Protein AF-A0A0L0LHA7-F1 (afdb_monomer_lite)

Structure (mmCIF, N/CA/C/O backbone):
data_AF-A0A0L0LHA7-F1
#
_entry.id   AF-A0A0L0LHA7-F1
#
loop_
_atom_site.group_PDB
_atom_site.id
_atom_site.type_symbol
_atom_site.label_atom_id
_atom_site.label_alt_id
_atom_site.label_comp_id
_atom_site.label_asym_id
_atom_site.label_entity_id
_atom_site.label_seq_id
_atom_site.pdbx_PDB_ins_code
_atom_site.Cartn_x
_atom_site.Cartn_y
_atom_site.Cartn_z
_atom_site.occupancy
_atom_site.B_iso_or_equiv
_atom_site.auth_seq_id
_atom_site.auth_comp_id
_atom_site.auth_asym_id
_atom_site.auth_atom_id
_atom_site.pdbx_PDB_model_num
ATOM 1 N N . MET A 1 1 ? 11.975 25.412 -18.232 1.00 36.00 1 MET A N 1
ATOM 2 C CA . MET A 1 1 ? 13.050 24.717 -18.973 1.00 36.00 1 MET A CA 1
ATOM 3 C C . MET A 1 1 ? 12.732 23.232 -18.988 1.00 36.00 1 MET A C 1
ATOM 5 O O . MET A 1 1 ? 12.746 22.609 -17.932 1.00 36.00 1 MET A O 1
ATOM 9 N N . GLY A 1 2 ? 12.294 22.715 -20.136 1.00 47.00 2 GLY A N 1
ATOM 10 C CA . GLY A 1 2 ? 11.907 21.314 -20.292 1.00 47.00 2 GLY A CA 1
ATOM 11 C C . GLY A 1 2 ? 13.137 20.447 -20.528 1.00 47.00 2 GLY A C 1
ATOM 12 O O . GLY A 1 2 ? 13.947 20.778 -21.383 1.00 47.00 2 GLY A O 1
ATOM 13 N N . ILE A 1 3 ? 13.257 19.366 -19.761 1.00 52.25 3 ILE A N 1
ATOM 14 C CA . ILE A 1 3 ? 14.242 18.302 -19.983 1.00 52.25 3 ILE A CA 1
ATOM 15 C C . ILE A 1 3 ? 14.051 17.796 -21.417 1.00 52.25 3 ILE A C 1
ATOM 17 O O . ILE A 1 3 ? 12.950 17.354 -21.767 1.00 52.25 3 ILE A O 1
ATOM 21 N N . THR A 1 4 ? 15.070 17.889 -22.269 1.00 57.84 4 THR A N 1
ATOM 22 C CA . THR A 1 4 ? 14.958 17.408 -23.648 1.00 57.84 4 THR A CA 1
ATOM 23 C C . THR A 1 4 ? 15.065 15.887 -23.655 1.00 57.84 4 THR A C 1
ATOM 25 O O . THR A 1 4 ? 16.111 15.314 -23.354 1.00 57.84 4 THR A O 1
ATOM 28 N N . ARG A 1 5 ? 13.963 15.203 -24.005 1.00 65.69 5 ARG A N 1
ATOM 29 C CA . ARG A 1 5 ? 13.890 13.726 -24.055 1.00 65.69 5 ARG A CA 1
ATOM 30 C C . ARG A 1 5 ? 15.073 13.097 -24.798 1.00 65.69 5 ARG A C 1
ATOM 32 O O . ARG A 1 5 ? 15.547 12.048 -24.386 1.00 65.69 5 ARG A O 1
ATOM 39 N N . LYS A 1 6 ? 15.558 13.754 -25.855 1.00 70.31 6 LYS A N 1
ATOM 40 C CA . LYS A 1 6 ? 16.644 13.259 -26.705 1.00 70.31 6 LYS A CA 1
ATOM 41 C C . LYS A 1 6 ? 17.985 13.137 -25.966 1.00 70.31 6 LYS A C 1
ATOM 43 O O . LYS A 1 6 ? 18.604 12.087 -26.041 1.00 70.31 6 LYS A O 1
ATOM 48 N N . GLY A 1 7 ? 18.404 14.158 -25.212 1.00 73.38 7 GLY A N 1
ATOM 49 C CA . GLY A 1 7 ? 19.700 14.132 -24.516 1.00 73.38 7 GLY A CA 1
ATOM 50 C C . GLY A 1 7 ? 19.747 13.133 -23.357 1.00 73.38 7 GLY A C 1
ATOM 51 O O . GLY A 1 7 ? 20.777 12.513 -23.109 1.00 73.38 7 GLY A O 1
ATOM 52 N N . VAL A 1 8 ? 18.615 12.940 -22.676 1.00 73.44 8 VAL A N 1
ATOM 53 C CA . VAL A 1 8 ? 18.468 11.923 -21.625 1.00 73.44 8 VAL A CA 1
ATOM 54 C C . VAL A 1 8 ? 18.517 10.513 -22.209 1.00 73.44 8 VAL A C 1
ATOM 56 O O . VAL A 1 8 ? 19.243 9.679 -21.678 1.00 73.44 8 VAL A O 1
ATOM 59 N N . LEU A 1 9 ? 17.784 10.254 -23.298 1.00 77.44 9 LEU A N 1
ATOM 60 C CA . LEU A 1 9 ? 17.800 8.952 -23.972 1.00 77.44 9 LEU A CA 1
ATOM 61 C C . LEU A 1 9 ? 19.208 8.604 -24.458 1.00 77.44 9 LEU A C 1
ATOM 63 O O . LEU A 1 9 ? 19.728 7.563 -24.086 1.00 77.44 9 LEU A O 1
ATOM 67 N N . GLU A 1 10 ? 19.887 9.529 -25.143 1.00 79.69 10 GLU A N 1
ATOM 68 C CA . GLU A 1 10 ? 21.275 9.331 -25.585 1.00 79.69 10 GLU A CA 1
ATOM 69 C C . GLU A 1 10 ? 22.243 9.040 -24.425 1.00 79.69 10 GLU A C 1
ATOM 71 O O . GLU A 1 10 ? 23.225 8.322 -24.604 1.00 79.69 10 GLU A O 1
ATOM 76 N N . ALA A 1 11 ? 22.011 9.608 -23.237 1.00 76.94 11 ALA A N 1
ATOM 77 C CA . ALA A 1 11 ? 22.821 9.324 -22.054 1.00 76.94 11 ALA A CA 1
ATOM 78 C C . ALA A 1 11 ? 22.503 7.946 -21.451 1.00 76.94 11 ALA A C 1
ATOM 80 O O . ALA A 1 11 ? 23.425 7.245 -21.034 1.00 76.94 11 ALA A O 1
ATOM 81 N N . MET A 1 12 ? 21.227 7.552 -21.418 1.00 78.75 12 MET A N 1
ATOM 82 C CA . MET A 1 12 ? 20.794 6.236 -20.941 1.00 78.75 12 MET A CA 1
ATOM 83 C C . MET A 1 12 ? 21.249 5.110 -21.879 1.00 78.75 12 MET A C 1
ATOM 85 O O . MET A 1 12 ? 21.749 4.090 -21.406 1.00 78.75 12 MET A O 1
ATOM 89 N N . ASP A 1 13 ? 21.185 5.331 -23.192 1.00 83.00 13 ASP A N 1
ATOM 90 C CA . ASP A 1 13 ? 21.577 4.378 -24.239 1.00 83.00 13 ASP A CA 1
ATOM 91 C C . ASP A 1 13 ? 23.082 4.065 -24.248 1.00 83.00 13 ASP A C 1
ATOM 93 O O . ASP A 1 13 ? 23.522 3.137 -24.922 1.00 83.00 13 ASP A O 1
ATOM 97 N N . ARG A 1 14 ? 23.899 4.796 -23.477 1.00 84.94 14 ARG A N 1
ATOM 98 C CA . ARG A 1 14 ? 25.322 4.467 -23.272 1.00 84.94 14 ARG A CA 1
ATOM 99 C C . ARG A 1 14 ? 25.537 3.312 -22.311 1.00 84.94 14 ARG A C 1
ATOM 101 O O . ARG A 1 14 ? 26.567 2.649 -22.380 1.00 84.94 14 ARG A O 1
ATOM 108 N N . THR A 1 15 ? 24.601 3.093 -21.395 1.00 84.38 15 THR A N 1
ATOM 109 C CA . THR A 1 15 ? 24.659 2.013 -20.406 1.00 84.38 15 THR A CA 1
ATOM 110 C C . THR A 1 15 ? 23.346 1.223 -20.391 1.00 84.38 15 THR A C 1
ATOM 112 O O . THR A 1 15 ? 22.737 1.046 -19.333 1.00 84.38 15 THR A O 1
ATOM 115 N N . PRO A 1 16 ? 22.894 0.696 -21.547 1.00 85.31 16 PRO A N 1
ATOM 116 C CA . PRO A 1 16 ? 21.572 0.085 -21.673 1.00 85.31 16 PRO A CA 1
ATOM 117 C C . PRO A 1 16 ? 21.444 -1.152 -20.778 1.00 85.31 16 PRO A C 1
ATOM 119 O O . PRO A 1 16 ? 20.418 -1.356 -20.135 1.00 85.31 16 PRO A O 1
ATOM 122 N N . THR A 1 17 ? 22.522 -1.930 -20.639 1.00 85.12 17 THR A N 1
ATOM 123 C CA . THR A 1 17 ? 22.581 -3.091 -19.743 1.00 85.12 17 THR A CA 1
ATOM 124 C C . THR A 1 17 ? 22.296 -2.716 -18.292 1.00 85.12 17 THR A C 1
ATOM 126 O O . THR A 1 17 ? 21.560 -3.432 -17.617 1.00 85.12 17 THR A O 1
ATOM 129 N N . PHE A 1 18 ? 22.829 -1.589 -17.805 1.00 86.00 18 PHE A N 1
ATOM 130 C CA . PHE A 1 18 ? 22.583 -1.132 -16.436 1.00 86.00 18 PHE A CA 1
ATOM 131 C C . PHE A 1 18 ? 21.096 -0.827 -16.226 1.00 86.00 18 PHE A C 1
ATOM 133 O O . PHE A 1 18 ? 20.481 -1.369 -15.309 1.00 86.00 18 PHE A O 1
ATOM 140 N N . TRP A 1 19 ? 20.499 -0.023 -17.109 1.00 84.94 19 TRP A N 1
ATOM 141 C CA . TRP A 1 19 ? 19.093 0.370 -16.992 1.00 84.94 19 TRP A CA 1
ATOM 142 C C . TRP A 1 19 ? 18.138 -0.814 -17.133 1.00 84.94 19 TRP A C 1
ATOM 144 O O . TRP A 1 19 ? 17.208 -0.936 -16.337 1.00 84.94 19 TRP A O 1
ATOM 154 N N . ASN A 1 20 ? 18.408 -1.728 -18.067 1.00 85.19 20 ASN A N 1
ATOM 155 C CA . ASN A 1 20 ? 17.627 -2.953 -18.230 1.00 85.19 20 ASN A CA 1
ATOM 156 C C . ASN A 1 20 ? 17.736 -3.863 -16.998 1.00 85.19 20 ASN A C 1
ATOM 158 O O . ASN A 1 20 ? 16.735 -4.428 -16.562 1.00 85.19 20 ASN A O 1
ATOM 162 N N . THR A 1 21 ? 18.919 -3.955 -16.385 1.00 85.69 21 THR A N 1
ATOM 163 C CA . THR A 1 21 ? 19.129 -4.738 -15.155 1.00 85.69 21 THR A CA 1
ATOM 164 C C . THR A 1 21 ? 18.362 -4.147 -13.975 1.00 85.69 21 THR A C 1
ATOM 166 O O . THR A 1 21 ? 17.689 -4.878 -13.245 1.00 85.69 21 THR A O 1
ATOM 169 N N . VAL A 1 22 ? 18.422 -2.824 -13.792 1.00 88.19 22 VAL A N 1
ATOM 170 C CA . VAL A 1 22 ? 17.660 -2.125 -12.747 1.00 88.19 22 VAL A CA 1
ATOM 171 C C . VAL A 1 22 ? 16.161 -2.320 -12.966 1.00 88.19 22 VAL A C 1
ATOM 173 O O . VAL A 1 22 ? 15.462 -2.714 -12.034 1.00 88.19 22 VAL A O 1
ATOM 176 N N . LEU A 1 23 ? 15.669 -2.116 -14.192 1.00 85.56 23 LEU A N 1
ATOM 177 C CA . LEU A 1 23 ? 14.256 -2.298 -14.524 1.00 85.56 23 LEU A CA 1
ATOM 178 C C . LEU A 1 23 ? 13.793 -3.731 -14.242 1.00 85.56 23 LEU A C 1
ATOM 180 O O . LEU A 1 23 ? 12.810 -3.917 -13.527 1.00 85.56 23 LEU A O 1
ATOM 184 N N . SER A 1 24 ? 14.531 -4.731 -14.729 1.00 83.00 24 SER A N 1
ATOM 185 C CA . SER A 1 24 ? 14.223 -6.145 -14.492 1.00 83.00 24 SER A CA 1
ATOM 186 C C . SER A 1 24 ? 14.206 -6.481 -13.001 1.00 83.00 24 SER A C 1
ATOM 188 O O . SER A 1 24 ? 13.346 -7.236 -12.550 1.00 83.00 24 SER A O 1
ATOM 190 N N . SER A 1 25 ? 15.129 -5.916 -12.218 1.00 86.62 25 SER A N 1
ATOM 191 C CA . SER A 1 25 ? 15.198 -6.145 -10.771 1.00 86.62 25 SER A CA 1
ATOM 192 C C . SER A 1 25 ? 14.008 -5.518 -10.042 1.00 86.62 25 SER A C 1
ATOM 194 O O . SER A 1 25 ? 13.410 -6.149 -9.168 1.00 86.62 25 SER A O 1
ATOM 196 N N . LEU A 1 26 ? 13.624 -4.296 -10.426 1.00 89.12 26 LEU A N 1
ATOM 197 C CA . LEU A 1 26 ? 12.458 -3.603 -9.878 1.00 89.12 26 LEU A CA 1
ATOM 198 C C . LEU A 1 26 ? 11.159 -4.331 -10.227 1.00 89.12 26 LEU A C 1
ATOM 200 O O . LEU A 1 26 ? 10.323 -4.531 -9.346 1.00 89.12 26 LEU A O 1
ATOM 204 N N . GLN A 1 27 ? 11.000 -4.771 -11.477 1.00 86.50 27 GLN A N 1
ATOM 205 C CA . GLN A 1 27 ? 9.851 -5.565 -11.912 1.00 86.50 27 GLN A CA 1
ATOM 206 C C . GLN A 1 27 ? 9.760 -6.867 -11.115 1.00 86.50 27 GLN A C 1
ATOM 208 O O . GLN A 1 27 ? 8.729 -7.128 -10.496 1.00 86.50 27 GLN A O 1
ATOM 213 N N . HIS A 1 28 ? 10.852 -7.635 -11.048 1.00 86.81 28 HIS A N 1
ATOM 214 C CA . HIS A 1 28 ? 10.902 -8.880 -10.286 1.00 86.81 28 HIS A CA 1
ATOM 215 C C . HIS A 1 28 ? 10.514 -8.663 -8.817 1.00 86.81 28 HIS A C 1
ATOM 217 O O . HIS A 1 28 ? 9.595 -9.310 -8.314 1.00 86.81 28 HIS A O 1
ATOM 223 N N . SER A 1 29 ? 11.151 -7.701 -8.141 1.00 90.12 29 SER A N 1
ATOM 224 C CA . SER A 1 29 ? 10.857 -7.376 -6.741 1.00 90.12 29 SER A CA 1
ATOM 225 C C . SER A 1 29 ? 9.396 -6.962 -6.537 1.00 90.12 29 SER A C 1
ATOM 227 O O . SER A 1 29 ? 8.746 -7.423 -5.596 1.00 90.12 29 SER A O 1
ATOM 229 N N . THR A 1 30 ? 8.847 -6.159 -7.453 1.00 89.56 30 THR A N 1
ATOM 230 C CA . THR A 1 30 ? 7.453 -5.702 -7.401 1.00 89.56 30 THR A CA 1
ATOM 231 C C . THR A 1 30 ? 6.492 -6.885 -7.468 1.00 89.56 30 THR A C 1
ATOM 233 O O . THR A 1 30 ? 5.705 -7.079 -6.544 1.00 89.56 30 THR A O 1
ATOM 236 N N . PHE A 1 31 ? 6.572 -7.726 -8.501 1.00 88.06 31 PHE A N 1
ATOM 237 C CA . PHE A 1 31 ? 5.614 -8.824 -8.681 1.00 88.06 31 PHE A CA 1
ATOM 238 C C . PHE A 1 31 ? 5.758 -9.928 -7.630 1.00 88.06 31 PHE A C 1
ATOM 240 O O . PHE A 1 31 ? 4.750 -10.491 -7.195 1.00 88.06 31 PHE A O 1
ATOM 247 N N . ILE A 1 32 ? 6.977 -10.201 -7.156 1.00 88.06 32 ILE A N 1
ATOM 248 C CA . ILE A 1 32 ? 7.193 -11.108 -6.022 1.00 88.06 32 ILE A CA 1
ATOM 249 C C . ILE A 1 32 ? 6.562 -10.540 -4.747 1.00 88.06 32 ILE A C 1
ATOM 251 O O . ILE A 1 32 ? 5.886 -11.275 -4.024 1.00 88.06 32 ILE A O 1
ATOM 255 N N . THR A 1 33 ? 6.738 -9.245 -4.477 1.00 90.00 33 THR A N 1
ATOM 256 C CA . THR A 1 33 ? 6.153 -8.586 -3.300 1.00 90.00 33 THR A CA 1
ATOM 257 C C . THR A 1 33 ? 4.631 -8.592 -3.365 1.00 90.00 33 THR A C 1
ATOM 259 O O . THR A 1 33 ? 3.989 -9.010 -2.403 1.00 90.00 33 THR A O 1
ATOM 262 N N . LEU A 1 34 ? 4.041 -8.236 -4.510 1.00 89.56 34 LEU A N 1
ATOM 263 C CA . LEU A 1 34 ? 2.592 -8.311 -4.706 1.00 89.56 34 LEU A CA 1
ATOM 264 C C . LEU A 1 34 ? 2.071 -9.739 -4.504 1.00 89.56 34 LEU A C 1
ATOM 266 O O . LEU A 1 34 ? 1.078 -9.936 -3.812 1.00 89.56 34 LEU A O 1
ATOM 270 N N . GLY A 1 35 ? 2.785 -10.751 -5.002 1.00 88.75 35 GLY A N 1
ATOM 271 C CA . GLY A 1 35 ? 2.422 -12.146 -4.757 1.00 88.75 35 GLY A CA 1
ATOM 272 C C . GLY A 1 35 ? 2.517 -12.599 -3.310 1.00 88.75 35 GLY A C 1
ATOM 273 O O . GLY A 1 35 ? 1.799 -13.513 -2.922 1.00 88.75 35 GLY A O 1
ATOM 274 N N . ARG A 1 36 ? 3.380 -11.988 -2.495 1.00 88.25 36 ARG A N 1
ATOM 275 C CA . ARG A 1 36 ? 3.409 -12.254 -1.050 1.00 88.25 36 ARG A CA 1
ATOM 276 C C . ARG A 1 36 ? 2.212 -11.620 -0.350 1.00 88.25 36 ARG A C 1
ATOM 278 O O . ARG A 1 36 ? 1.617 -12.274 0.494 1.00 88.25 36 ARG A O 1
ATOM 285 N N . ILE A 1 37 ? 1.857 -10.396 -0.738 1.00 90.25 37 ILE A N 1
ATOM 286 C CA . ILE A 1 37 ? 0.737 -9.642 -0.163 1.00 90.25 37 ILE A CA 1
ATOM 287 C C . ILE A 1 37 ? -0.608 -10.314 -0.482 1.00 90.25 37 ILE A C 1
ATOM 289 O O . ILE A 1 37 ? -1.422 -10.509 0.419 1.00 90.25 37 ILE A O 1
ATOM 293 N N . PHE A 1 38 ? -0.839 -10.677 -1.746 1.00 89.12 38 PHE A N 1
ATOM 294 C CA . PHE A 1 38 ? -2.142 -11.156 -2.227 1.00 89.12 38 PHE A CA 1
ATOM 295 C C . PHE A 1 38 ? -2.258 -12.676 -2.369 1.00 89.12 38 PHE A C 1
ATOM 297 O O . PHE A 1 38 ? -3.370 -13.196 -2.456 1.00 89.12 38 PHE A O 1
ATOM 304 N N . GLY A 1 39 ? -1.133 -13.390 -2.397 1.00 84.06 39 GLY A N 1
ATOM 305 C CA . GLY A 1 39 ? -1.117 -14.844 -2.512 1.00 84.06 39 GLY A CA 1
ATOM 306 C C . GLY A 1 39 ? -1.441 -15.558 -1.199 1.00 84.06 39 GLY A C 1
ATOM 307 O O . GLY A 1 39 ? -2.112 -15.039 -0.309 1.00 84.06 39 GLY A O 1
ATOM 308 N N . T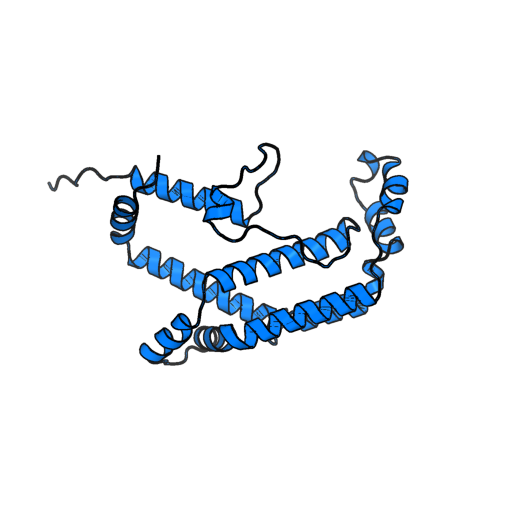HR A 1 40 ? -0.955 -16.790 -1.086 1.00 76.00 40 THR A N 1
ATOM 309 C CA . THR A 1 40 ? -1.082 -17.627 0.113 1.00 76.00 40 THR A CA 1
ATOM 310 C C . THR A 1 40 ? 0.302 -17.810 0.722 1.00 76.00 40 THR A C 1
ATOM 312 O O . THR A 1 40 ? 1.118 -18.582 0.211 1.00 76.00 40 THR A O 1
ATOM 315 N N . GLY A 1 41 ? 0.614 -17.055 1.773 1.00 77.50 41 GLY A N 1
ATOM 316 C CA . GLY A 1 41 ? 1.973 -16.957 2.301 1.00 77.50 41 GLY A CA 1
ATOM 317 C C . GLY A 1 41 ? 2.026 -16.773 3.812 1.00 77.50 41 GLY A C 1
ATOM 318 O O . GLY A 1 41 ? 1.026 -16.854 4.519 1.00 77.50 41 GLY A O 1
ATOM 319 N N . ARG A 1 42 ? 3.227 -16.543 4.362 1.00 79.25 42 ARG A N 1
ATOM 320 C CA . ARG A 1 42 ? 3.379 -16.252 5.800 1.00 79.25 42 ARG A CA 1
ATOM 321 C C . ARG A 1 42 ? 2.768 -14.897 6.176 1.00 79.25 42 ARG A C 1
ATOM 323 O O . ARG A 1 42 ? 2.178 -14.799 7.246 1.00 79.25 42 ARG A O 1
ATOM 330 N N . HIS A 1 43 ? 2.897 -13.916 5.286 1.00 81.25 43 HIS A N 1
ATOM 331 C CA . HIS A 1 43 ? 2.475 -12.530 5.470 1.00 81.25 43 HIS A CA 1
ATOM 332 C C . HIS A 1 43 ? 1.622 -12.106 4.272 1.00 81.25 43 HIS A C 1
ATOM 334 O O . HIS A 1 43 ? 2.142 -11.517 3.329 1.00 81.25 43 HIS A O 1
ATOM 340 N N . ASP A 1 44 ? 0.342 -12.468 4.303 1.00 88.81 44 ASP A N 1
ATOM 341 C CA . ASP A 1 44 ? -0.641 -12.114 3.280 1.00 88.81 44 ASP A CA 1
ATOM 342 C C . ASP A 1 44 ? -1.807 -11.321 3.888 1.00 88.81 44 ASP A C 1
ATOM 344 O O . ASP A 1 44 ? -1.948 -11.192 5.112 1.00 88.81 44 ASP A O 1
ATOM 348 N N . PHE A 1 45 ? -2.651 -10.775 3.021 1.00 87.69 45 PHE A N 1
ATOM 349 C CA . PHE A 1 45 ? -3.810 -9.991 3.427 1.00 87.69 45 PHE A CA 1
ATOM 350 C C . PHE A 1 45 ? -4.876 -10.772 4.177 1.00 87.69 45 PHE A C 1
ATOM 352 O O . PHE A 1 45 ? -5.507 -10.201 5.061 1.00 87.69 45 PHE A O 1
ATOM 359 N N . ASN A 1 46 ? -5.042 -12.067 3.917 1.00 87.25 46 ASN A N 1
ATOM 360 C CA . ASN A 1 46 ? -5.998 -12.867 4.680 1.00 87.25 46 ASN A CA 1
ATOM 361 C C . ASN A 1 46 ? -5.591 -12.929 6.153 1.00 87.25 46 ASN A C 1
ATOM 363 O O . ASN A 1 46 ? -6.433 -12.820 7.042 1.00 87.25 46 ASN A O 1
ATOM 367 N N . LYS A 1 47 ? -4.293 -13.078 6.424 1.00 90.75 47 LYS A N 1
ATOM 368 C CA . LYS A 1 47 ? -3.762 -13.079 7.789 1.00 90.75 47 LYS A CA 1
ATOM 369 C C . LYS A 1 47 ? -3.856 -11.716 8.451 1.00 90.75 47 LYS A C 1
ATOM 371 O O . LYS A 1 47 ? -4.209 -11.660 9.623 1.00 90.75 47 LYS A O 1
ATOM 376 N N . LEU A 1 48 ? -3.584 -10.637 7.716 1.00 90.69 48 LEU A N 1
ATOM 377 C CA . LEU A 1 48 ? -3.787 -9.282 8.227 1.00 90.69 48 LEU A CA 1
ATOM 378 C C . LEU A 1 48 ? -5.257 -9.052 8.604 1.00 90.69 48 LEU A C 1
ATOM 380 O O . LEU A 1 48 ? -5.535 -8.589 9.704 1.00 90.69 48 LEU A O 1
ATOM 384 N N . LEU A 1 49 ? -6.188 -9.425 7.724 1.00 89.69 49 LEU A N 1
ATOM 385 C CA . LEU A 1 49 ? -7.623 -9.297 7.960 1.00 89.69 49 LEU A CA 1
ATOM 386 C C . LEU A 1 49 ? -8.084 -10.094 9.174 1.00 89.69 49 LEU A C 1
ATOM 388 O O . LEU A 1 49 ? -8.743 -9.530 10.040 1.00 89.69 49 LEU A O 1
ATOM 392 N N . ARG A 1 50 ? -7.690 -11.367 9.273 1.00 91.31 50 ARG A N 1
ATOM 393 C CA . ARG A 1 50 ? -7.975 -12.190 10.456 1.00 91.31 50 ARG A CA 1
ATOM 394 C C . ARG A 1 50 ? -7.407 -11.552 11.715 1.00 91.31 50 ARG A C 1
ATOM 396 O O . ARG A 1 50 ? -8.139 -11.348 12.668 1.00 91.31 50 ARG A O 1
ATOM 403 N N . SER A 1 51 ? -6.150 -11.109 11.682 1.00 92.19 51 SER A N 1
ATOM 404 C CA . SER A 1 51 ? -5.530 -10.429 12.823 1.00 92.19 51 SER A CA 1
ATOM 405 C C . SER A 1 51 ? -6.289 -9.166 13.235 1.00 92.19 51 SER A C 1
ATOM 407 O O . SER A 1 51 ? -6.415 -8.910 14.427 1.00 92.19 51 SER A O 1
ATOM 409 N N . ILE A 1 52 ? -6.794 -8.377 12.286 1.00 91.31 52 ILE A N 1
ATOM 410 C CA . ILE A 1 52 ? -7.620 -7.196 12.570 1.00 91.31 52 ILE A CA 1
ATOM 411 C C . ILE A 1 52 ? -8.969 -7.614 13.166 1.00 91.31 52 ILE A C 1
ATOM 413 O O . ILE A 1 52 ? -9.408 -7.013 14.143 1.00 91.31 52 I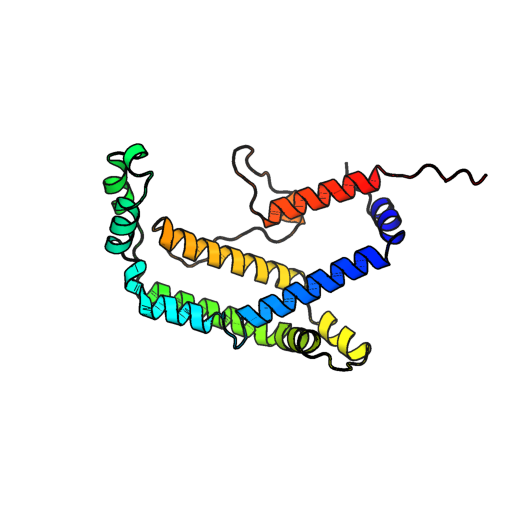LE A O 1
ATOM 417 N N . GLN A 1 53 ? -9.612 -8.640 12.605 1.00 90.25 53 GLN A N 1
ATOM 418 C CA . GLN A 1 53 ? -10.914 -9.130 13.056 1.00 90.25 53 GLN A CA 1
ATOM 419 C C . GLN A 1 53 ? -10.862 -9.748 14.457 1.00 90.25 53 GLN A C 1
ATOM 421 O O . GLN A 1 53 ? -11.743 -9.475 15.270 1.00 90.25 53 GLN A O 1
ATOM 426 N N . ASP A 1 54 ? -9.817 -10.515 14.749 1.00 94.19 54 ASP A N 1
ATOM 427 C CA . ASP A 1 54 ? -9.601 -11.167 16.041 1.00 94.19 54 ASP A CA 1
ATOM 428 C C . ASP A 1 54 ? -9.223 -10.150 17.130 1.00 94.19 54 ASP A C 1
ATOM 430 O O . ASP A 1 54 ? -9.428 -10.394 18.315 1.00 94.19 54 ASP A O 1
ATOM 434 N N . ASN A 1 55 ? -8.700 -8.983 16.737 1.00 94.12 55 ASN A N 1
ATOM 435 C CA . ASN A 1 55 ? -8.202 -7.957 17.653 1.00 94.12 55 ASN A CA 1
ATOM 436 C C . ASN A 1 55 ? -8.939 -6.618 17.509 1.00 94.12 55 ASN A C 1
ATOM 438 O O . ASN A 1 55 ? -8.359 -5.573 17.788 1.00 94.12 55 ASN A O 1
ATOM 442 N N . LYS A 1 56 ? -10.224 -6.606 17.122 1.00 93.00 56 LYS A N 1
ATOM 443 C CA . LYS A 1 56 ? -11.019 -5.363 16.949 1.00 93.00 56 LYS A CA 1
ATOM 444 C C . LYS A 1 56 ? -10.958 -4.429 18.162 1.00 93.00 56 LYS A C 1
ATOM 446 O O . LYS A 1 56 ? -10.933 -3.211 18.003 1.00 93.00 56 LYS A O 1
ATOM 451 N N . VAL A 1 57 ? -10.855 -5.005 19.361 1.00 93.50 57 VAL A N 1
ATOM 452 C CA . VAL A 1 57 ? -10.741 -4.286 20.639 1.00 93.50 57 VAL A CA 1
ATOM 453 C C . VAL A 1 57 ? -9.558 -3.305 20.652 1.00 93.50 57 VAL A C 1
ATOM 455 O O . VAL A 1 57 ? -9.655 -2.246 21.270 1.00 93.50 57 VAL A O 1
ATOM 458 N N . MET A 1 58 ? -8.479 -3.569 19.902 1.00 93.12 58 MET A N 1
ATOM 459 C CA . MET A 1 58 ? -7.314 -2.674 19.830 1.00 93.12 58 MET A CA 1
ATOM 460 C C . MET A 1 58 ? -7.614 -1.320 19.167 1.00 93.12 58 MET A C 1
ATOM 462 O O . MET A 1 58 ? -6.855 -0.364 19.344 1.00 93.12 58 MET A O 1
ATOM 466 N N . PHE A 1 59 ? -8.719 -1.217 18.425 1.00 92.19 59 PHE A N 1
ATOM 467 C CA . PHE A 1 59 ? -9.159 0.016 17.769 1.00 92.19 59 PHE A CA 1
ATOM 468 C C . PHE A 1 59 ? -10.188 0.817 18.576 1.00 92.19 59 PHE A C 1
ATOM 470 O O . PHE A 1 59 ? -10.647 1.855 18.102 1.00 92.19 59 PHE A O 1
ATOM 477 N N . THR A 1 60 ? -10.538 0.360 19.779 1.00 92.38 60 THR A N 1
ATOM 478 C CA . THR A 1 60 ? -11.466 1.068 20.671 1.00 92.38 60 THR A CA 1
ATOM 479 C C . THR A 1 60 ? -10.841 2.335 21.243 1.00 92.38 60 THR A C 1
ATOM 481 O O . THR A 1 60 ? -9.613 2.471 21.336 1.00 92.38 60 THR A O 1
ATOM 484 N N . LYS A 1 61 ? -11.691 3.260 21.702 1.00 91.44 61 LYS A N 1
ATOM 485 C CA . LYS A 1 61 ? -11.232 4.451 22.434 1.00 91.44 61 LYS A CA 1
ATOM 486 C C . LYS A 1 61 ? -10.463 4.085 23.699 1.00 91.44 61 LYS A C 1
ATOM 488 O O . LYS A 1 61 ? -9.457 4.722 23.988 1.00 91.44 61 LYS A O 1
ATOM 493 N N . ALA A 1 62 ? -10.905 3.050 24.413 1.00 91.44 62 ALA A N 1
ATOM 494 C CA . ALA A 1 62 ? -10.239 2.569 25.621 1.00 91.44 62 ALA A CA 1
ATOM 495 C C . ALA A 1 62 ? -8.801 2.112 25.326 1.00 91.44 62 ALA A C 1
ATOM 497 O O . ALA A 1 62 ? -7.863 2.590 25.961 1.00 91.44 62 ALA A O 1
ATOM 498 N N . ALA A 1 63 ? -8.617 1.280 24.296 1.00 92.31 63 ALA A N 1
ATOM 499 C CA . ALA A 1 63 ? -7.293 0.820 23.887 1.00 92.31 63 ALA A CA 1
ATOM 500 C C . ALA A 1 63 ? -6.403 1.970 23.379 1.00 92.31 63 ALA A C 1
ATOM 502 O O . ALA A 1 63 ? -5.191 1.961 23.591 1.00 92.31 63 ALA A O 1
ATOM 503 N N . PHE A 1 64 ? -6.978 2.975 22.710 1.00 91.25 64 PHE A N 1
ATOM 504 C CA . PHE A 1 64 ? -6.239 4.179 22.324 1.00 91.25 64 PHE A CA 1
ATOM 505 C C . PHE A 1 64 ? -5.761 4.977 23.547 1.00 91.25 64 PHE A C 1
ATOM 507 O O . PHE A 1 64 ? -4.591 5.357 23.597 1.00 91.25 64 PHE A O 1
ATOM 514 N N . SER A 1 65 ? -6.635 5.202 24.535 1.00 88.31 65 SER A N 1
ATOM 515 C CA . SER A 1 65 ? -6.285 5.894 25.783 1.00 88.31 65 SER A CA 1
ATOM 516 C C . SER A 1 65 ? -5.154 5.183 26.520 1.00 88.31 65 SER A C 1
ATOM 518 O O . SER A 1 65 ? -4.176 5.826 26.887 1.00 88.31 65 SER A O 1
ATOM 520 N N . GLU A 1 66 ? -5.227 3.857 26.647 1.00 89.69 66 GLU A N 1
ATOM 521 C CA . GLU A 1 66 ? -4.182 3.051 27.288 1.00 89.69 66 GLU A CA 1
ATOM 522 C C . GLU A 1 66 ? -2.827 3.192 26.573 1.00 89.69 66 GLU A C 1
ATOM 524 O O . GLU A 1 66 ? -1.788 3.396 27.205 1.00 89.69 66 GLU A O 1
ATOM 529 N N . ARG A 1 67 ? -2.814 3.151 25.233 1.00 89.50 67 ARG A N 1
ATOM 530 C CA . ARG A 1 67 ? -1.582 3.382 24.457 1.00 89.50 67 ARG A CA 1
ATOM 531 C C . ARG A 1 67 ? -1.024 4.784 24.669 1.00 89.50 67 ARG A C 1
ATOM 533 O O . ARG A 1 67 ? 0.191 4.954 24.731 1.00 89.50 67 ARG A O 1
ATOM 540 N N . TRP A 1 68 ? -1.894 5.783 24.761 1.00 83.50 68 TRP A N 1
ATOM 541 C CA . TRP A 1 68 ? -1.486 7.162 24.995 1.00 83.50 68 TRP A CA 1
ATOM 542 C C . TRP A 1 68 ? -0.909 7.366 26.398 1.00 83.50 68 TRP A C 1
ATOM 544 O O . TRP A 1 68 ? 0.109 8.036 26.554 1.00 83.50 68 TRP A O 1
ATOM 554 N N . GLU A 1 69 ? -1.518 6.780 27.427 1.00 83.88 69 GLU A N 1
ATOM 555 C CA . GLU A 1 69 ? -1.039 6.863 28.813 1.00 83.88 69 GLU A CA 1
ATOM 556 C C . GLU A 1 69 ? 0.352 6.244 28.997 1.00 83.88 69 GLU A C 1
ATOM 558 O O . GLU A 1 69 ? 1.133 6.700 29.841 1.00 83.88 69 GLU A O 1
ATOM 563 N N . ASN A 1 70 ? 0.680 5.259 28.163 1.00 84.38 70 ASN A N 1
ATOM 564 C CA . ASN A 1 70 ? 1.988 4.617 28.098 1.00 84.38 70 ASN A CA 1
ATOM 565 C C . ASN A 1 70 ? 2.967 5.308 27.131 1.00 84.38 70 ASN A C 1
ATOM 567 O O . ASN A 1 70 ? 4.104 4.860 26.986 1.00 84.38 70 ASN A O 1
ATOM 571 N N . ASN A 1 71 ? 2.565 6.401 26.473 1.00 80.69 71 ASN A N 1
ATOM 572 C CA . ASN A 1 71 ? 3.433 7.132 25.558 1.00 80.69 71 ASN A CA 1
ATOM 573 C C . ASN A 1 71 ? 4.475 7.959 26.349 1.00 80.69 71 ASN A C 1
ATOM 575 O O . ASN A 1 71 ? 4.082 8.784 27.183 1.00 80.69 71 ASN A O 1
ATOM 579 N N . PRO A 1 72 ? 5.788 7.791 26.094 1.00 77.38 72 PRO A N 1
ATOM 580 C CA . PRO A 1 72 ? 6.843 8.549 26.774 1.00 77.38 72 PRO A CA 1
ATOM 581 C C . PRO A 1 72 ? 6.719 10.071 26.593 1.00 77.38 72 PRO A C 1
ATOM 583 O O . PRO A 1 72 ? 7.099 10.825 27.487 1.00 77.38 72 PRO A O 1
ATOM 586 N N . ASP A 1 73 ? 6.106 10.532 25.501 1.00 73.56 73 ASP A N 1
ATOM 587 C CA . ASP A 1 73 ? 5.947 11.959 25.202 1.00 73.56 73 ASP A CA 1
ATOM 588 C C . ASP A 1 73 ? 4.698 12.589 25.849 1.00 73.56 73 ASP A C 1
ATOM 590 O O . ASP A 1 73 ? 4.441 13.785 25.680 1.00 73.56 73 ASP A O 1
ATOM 594 N N . LYS A 1 74 ? 3.913 11.826 26.632 1.00 72.31 74 LYS A N 1
ATOM 595 C CA . LYS A 1 74 ? 2.631 12.284 27.210 1.00 72.31 74 LYS A CA 1
ATOM 596 C C . LYS A 1 74 ? 2.735 13.589 28.004 1.00 72.31 74 LYS A C 1
ATOM 598 O O . LYS A 1 74 ? 1.808 14.396 27.983 1.00 72.31 74 LYS A O 1
ATOM 603 N N . GLY A 1 75 ? 3.866 13.810 28.681 1.00 65.81 75 GLY A N 1
ATOM 604 C CA . GLY A 1 75 ? 4.103 14.991 29.514 1.00 65.81 75 GLY A CA 1
ATOM 605 C C . GLY A 1 75 ? 4.180 16.299 28.722 1.00 65.81 75 GLY A C 1
ATOM 606 O O . GLY A 1 75 ? 3.836 17.349 29.254 1.00 65.81 75 GLY A O 1
ATOM 607 N N . GLN A 1 76 ? 4.556 16.243 27.439 1.00 67.31 76 GLN A N 1
ATOM 608 C CA . GLN A 1 76 ? 4.662 17.428 26.578 1.00 67.31 76 GLN A CA 1
ATOM 609 C C . GLN A 1 76 ? 3.298 17.919 26.068 1.00 67.31 76 GLN A C 1
ATOM 611 O O . GLN A 1 76 ? 3.184 19.046 25.591 1.00 67.31 76 GLN A O 1
ATOM 616 N N . LEU A 1 77 ? 2.257 17.086 26.166 1.00 61.81 77 LEU A N 1
ATOM 617 C CA . LEU A 1 77 ? 0.946 17.331 25.559 1.00 61.81 77 LEU A CA 1
ATOM 618 C C . LEU A 1 77 ? -0.139 17.754 26.574 1.00 61.81 77 LEU A C 1
ATOM 620 O O . LEU A 1 77 ? -1.220 18.165 26.161 1.00 61.81 77 LEU A O 1
ATOM 624 N N . GLY A 1 78 ? 0.134 17.736 27.885 1.00 66.69 78 GLY A N 1
ATOM 625 C CA . GLY A 1 78 ? -0.764 18.269 28.926 1.00 66.69 78 GLY A CA 1
ATOM 626 C C . GLY A 1 78 ? -2.206 17.720 28.890 1.00 66.69 78 GLY A C 1
ATOM 627 O O . GLY A 1 78 ? -2.444 16.572 28.520 1.00 66.69 78 GLY A O 1
ATOM 628 N N . ASN A 1 79 ? -3.198 18.560 29.230 1.00 66.81 79 ASN A N 1
ATOM 629 C CA . ASN A 1 79 ? -4.641 18.229 29.220 1.00 66.81 79 ASN A CA 1
ATOM 630 C C . ASN A 1 79 ? -5.241 18.003 27.811 1.00 66.81 79 ASN A C 1
ATOM 632 O O . ASN A 1 79 ? -6.457 17.860 27.666 1.00 66.81 79 ASN A O 1
ATOM 636 N N . TYR A 1 80 ? -4.420 17.972 26.756 1.00 76.38 80 TYR A N 1
ATOM 637 C CA . TYR A 1 80 ? -4.872 17.813 25.372 1.00 76.38 80 TYR A CA 1
ATOM 638 C C . TYR A 1 80 ? -5.596 16.482 25.133 1.00 76.38 80 TYR A C 1
ATOM 640 O O . TYR A 1 80 ? -6.489 16.419 24.289 1.00 76.38 80 TYR A O 1
ATOM 648 N N . LEU A 1 81 ? -5.275 15.441 25.911 1.00 75.69 81 LEU A N 1
ATOM 649 C CA . LEU A 1 81 ? -5.847 14.105 25.749 1.00 75.69 81 LEU A CA 1
ATOM 650 C C . LEU A 1 81 ? -7.376 14.094 25.857 1.00 75.69 81 LEU A C 1
ATOM 652 O O . LEU A 1 81 ? -8.034 13.545 24.980 1.00 75.69 81 LEU A O 1
ATOM 656 N N . GLN A 1 82 ? -7.965 14.730 26.876 1.00 78.12 82 GLN A N 1
ATOM 657 C CA . GLN A 1 82 ? -9.426 14.713 27.034 1.00 78.12 82 GLN A CA 1
ATOM 658 C C . GLN A 1 82 ? -10.142 15.403 25.869 1.00 78.12 82 GLN A C 1
ATOM 660 O O . GLN A 1 82 ? -11.201 14.955 25.432 1.00 78.12 82 GLN A O 1
ATOM 665 N N . THR A 1 83 ? -9.555 16.473 25.333 1.00 82.62 83 THR A N 1
ATOM 666 C CA . THR A 1 83 ? -10.074 17.149 24.139 1.00 82.62 83 THR A CA 1
ATOM 667 C C . THR A 1 83 ? -9.877 16.287 22.893 1.00 82.62 83 THR A C 1
ATOM 669 O O . THR A 1 83 ? -10.777 16.199 22.064 1.00 82.62 83 THR A O 1
ATOM 672 N N . TYR A 1 84 ? -8.743 15.595 22.774 1.00 83.88 84 TYR A N 1
ATOM 673 C CA . TYR A 1 84 ? -8.441 14.720 21.644 1.00 83.88 84 TYR A CA 1
ATOM 674 C C . TYR A 1 84 ? -9.355 13.491 21.589 1.00 83.88 84 TYR A C 1
ATOM 676 O O . TYR A 1 84 ? -9.888 13.174 20.528 1.00 83.88 84 TYR A O 1
ATOM 684 N N . LEU A 1 85 ? -9.611 12.840 22.730 1.00 84.94 85 LEU A N 1
ATOM 685 C CA . LEU A 1 85 ? -10.472 11.654 22.836 1.00 84.94 85 LEU A CA 1
ATOM 686 C C . LEU A 1 85 ? -11.909 11.910 22.361 1.00 84.94 85 LEU A C 1
ATOM 688 O O . LEU A 1 85 ? -12.558 10.993 21.857 1.00 84.94 85 LEU A O 1
ATOM 692 N N . LYS A 1 86 ? -12.396 13.158 22.444 1.00 86.31 86 LYS A N 1
ATOM 693 C CA . LYS A 1 86 ? -13.700 13.553 21.878 1.00 86.31 86 LYS A CA 1
ATOM 694 C C . LYS A 1 86 ? -13.751 13.399 20.357 1.00 86.31 86 LYS A C 1
ATOM 696 O O . LYS A 1 86 ? -14.826 13.180 19.809 1.00 86.31 86 LYS A O 1
ATOM 701 N N . HIS A 1 87 ? -12.605 13.502 19.690 1.00 86.69 87 HIS A N 1
ATOM 702 C CA . HIS A 1 87 ? -12.471 13.420 18.236 1.00 86.69 87 HIS A CA 1
ATOM 703 C C . HIS A 1 87 ? -11.938 12.072 17.744 1.00 86.69 87 HIS A C 1
ATOM 705 O O . HIS A 1 87 ? -11.858 11.866 16.533 1.00 86.69 87 HIS A O 1
ATOM 711 N N . VAL A 1 88 ? -11.584 11.158 18.652 1.00 90.75 88 VAL A N 1
ATOM 712 C CA . VAL A 1 88 ? -11.180 9.803 18.277 1.00 90.75 88 VAL A CA 1
ATOM 713 C C . VAL A 1 88 ? -12.369 9.079 17.659 1.00 90.75 88 VAL A C 1
ATOM 715 O O . VAL A 1 88 ? -13.469 9.039 18.216 1.00 90.75 88 VAL A O 1
ATOM 718 N N . TYR A 1 89 ? -12.121 8.502 16.494 1.00 93.44 89 TYR A N 1
ATOM 719 C CA . TYR A 1 89 ? -13.051 7.656 15.781 1.00 93.44 89 TYR A CA 1
ATOM 720 C C . TYR A 1 89 ? -12.932 6.218 16.280 1.00 93.44 89 TYR A C 1
ATOM 722 O O . TYR A 1 89 ? -11.837 5.655 16.306 1.00 93.44 89 TYR A O 1
ATOM 730 N N . GLU A 1 90 ? -14.063 5.626 16.647 1.00 94.00 90 GLU A N 1
ATOM 731 C CA . GLU A 1 90 ? -14.161 4.231 17.063 1.00 94.00 90 GLU A CA 1
ATOM 732 C C . GLU A 1 90 ? -14.803 3.421 15.930 1.00 94.00 90 GLU A C 1
ATOM 734 O O . GLU A 1 90 ? -15.955 3.701 15.590 1.00 94.00 90 GLU A O 1
ATOM 739 N N . PRO A 1 91 ? -14.077 2.474 15.306 1.00 94.12 91 PRO A N 1
ATOM 740 C CA . PRO A 1 91 ? -14.596 1.726 14.170 1.00 94.12 91 PRO A CA 1
ATOM 741 C C . PRO A 1 91 ? -15.784 0.851 14.554 1.00 94.12 91 PRO A C 1
ATOM 743 O O . PRO A 1 91 ? -15.756 0.125 15.549 1.00 94.12 91 PRO A O 1
ATOM 746 N N . SER A 1 92 ? -16.812 0.893 13.719 1.00 94.25 92 SER A N 1
ATOM 747 C CA . SER A 1 92 ? -17.971 0.015 13.788 1.00 94.25 92 SER A CA 1
ATOM 748 C C . SER A 1 92 ? -17.687 -1.341 13.134 1.00 94.25 92 SER A C 1
ATOM 750 O O . SER A 1 92 ? -16.697 -1.518 12.423 1.00 94.25 92 SER A O 1
ATOM 752 N N . GLN A 1 93 ? -18.591 -2.310 13.320 1.00 92.62 93 GLN A N 1
ATOM 753 C CA . GLN A 1 93 ? -18.514 -3.584 12.597 1.00 92.62 93 GLN A CA 1
ATOM 754 C C . GLN A 1 93 ? -18.516 -3.380 11.075 1.00 92.62 93 GLN A C 1
ATOM 756 O O . GLN A 1 93 ? -17.742 -4.045 10.385 1.00 92.62 93 GLN A O 1
ATOM 761 N N . GLN A 1 94 ? -19.317 -2.422 10.593 1.00 93.81 94 GLN A N 1
ATOM 762 C CA . GLN A 1 94 ? -19.424 -2.083 9.177 1.00 93.81 94 GLN A CA 1
ATOM 763 C C . GLN A 1 94 ? -18.086 -1.605 8.602 1.00 93.81 94 GLN A C 1
ATOM 765 O O . GLN A 1 94 ? -17.740 -1.995 7.496 1.00 93.81 94 GLN A O 1
ATOM 770 N N . ASP A 1 95 ? -17.288 -0.841 9.356 1.00 93.19 95 ASP A N 1
ATOM 771 C CA . ASP A 1 95 ? -15.967 -0.395 8.889 1.00 93.19 95 ASP A CA 1
ATOM 772 C C . ASP A 1 95 ? -15.024 -1.573 8.620 1.00 93.19 95 ASP A C 1
ATOM 774 O O . ASP A 1 95 ? -14.246 -1.555 7.664 1.00 93.19 95 ASP A O 1
ATOM 778 N N . PHE A 1 96 ? -15.096 -2.616 9.452 1.00 92.50 96 PHE A N 1
ATOM 779 C CA . PHE A 1 96 ? -14.321 -3.838 9.243 1.00 92.50 96 PHE A CA 1
ATOM 780 C C . PHE A 1 96 ? -14.846 -4.654 8.059 1.00 92.50 96 PHE A C 1
ATOM 782 O O . PHE A 1 96 ? -14.048 -5.240 7.328 1.00 92.50 96 PHE A O 1
ATOM 789 N N . ASP A 1 97 ? -16.160 -4.683 7.849 1.00 92.75 97 ASP A N 1
ATOM 790 C CA . ASP A 1 97 ? -16.771 -5.395 6.724 1.00 92.75 97 ASP A CA 1
ATOM 791 C C . ASP A 1 97 ? -16.442 -4.694 5.392 1.00 92.75 97 ASP A C 1
ATOM 793 O O . ASP A 1 97 ? -16.028 -5.343 4.428 1.00 92.75 97 ASP A O 1
ATOM 797 N N . ASP A 1 98 ? -16.495 -3.360 5.367 1.00 93.38 98 ASP A N 1
ATOM 798 C CA . ASP A 1 98 ? -16.074 -2.532 4.235 1.00 93.38 98 ASP A CA 1
ATOM 799 C C . ASP A 1 98 ? -14.588 -2.733 3.923 1.00 93.38 98 ASP A C 1
ATOM 801 O O . ASP A 1 98 ? -14.190 -2.820 2.757 1.00 93.38 98 ASP A O 1
ATOM 805 N N . LEU A 1 99 ? -13.756 -2.842 4.964 1.00 92.06 99 LEU A N 1
ATOM 806 C CA . LEU A 1 99 ? -12.337 -3.136 4.828 1.00 92.06 99 LEU A CA 1
ATOM 807 C C . LEU A 1 99 ? -12.127 -4.492 4.143 1.00 92.06 99 LEU A C 1
ATOM 809 O O . LEU A 1 99 ? -11.397 -4.565 3.153 1.00 92.06 99 LEU A O 1
ATOM 813 N N . VAL A 1 100 ? -12.800 -5.549 4.606 1.00 91.75 100 VAL A N 1
ATOM 814 C CA . VAL A 1 100 ? -12.749 -6.886 3.988 1.00 91.75 100 VAL A CA 1
ATOM 815 C C . VAL A 1 100 ? -13.184 -6.832 2.523 1.00 91.75 100 VAL A C 1
ATOM 817 O O . VAL A 1 100 ? -12.474 -7.350 1.658 1.00 91.75 100 VAL A O 1
ATOM 820 N N . ALA A 1 101 ? -14.297 -6.162 2.219 1.00 92.75 101 ALA A N 1
ATOM 821 C CA . ALA A 1 101 ? -14.781 -6.007 0.849 1.00 92.75 101 ALA A CA 1
ATOM 822 C C . ALA A 1 101 ? -13.766 -5.268 -0.042 1.00 92.75 101 ALA A C 1
ATOM 824 O O . ALA A 1 101 ? -13.525 -5.662 -1.188 1.00 92.75 101 ALA A O 1
ATOM 825 N N . HIS A 1 102 ? -13.120 -4.226 0.488 1.00 91.38 102 HIS A N 1
ATOM 826 C CA . HIS A 1 102 ? -12.065 -3.498 -0.211 1.00 91.38 102 HIS A CA 1
ATOM 827 C C . HIS A 1 102 ? -10.873 -4.401 -0.544 1.00 91.38 102 HIS A C 1
ATOM 829 O O . HIS A 1 102 ? -10.398 -4.401 -1.683 1.00 91.38 102 HIS A O 1
ATOM 835 N N . PHE A 1 103 ? -10.407 -5.191 0.423 1.00 89.12 103 PHE A N 1
ATOM 836 C CA . PHE A 1 103 ? -9.314 -6.141 0.227 1.00 89.12 103 PHE A CA 1
ATOM 837 C C . PHE A 1 103 ? -9.653 -7.217 -0.802 1.00 89.12 103 PHE A C 1
ATOM 839 O O . PHE A 1 103 ? -8.820 -7.512 -1.660 1.00 89.12 103 PHE A O 1
ATOM 846 N N . GLN A 1 104 ? -10.868 -7.770 -0.757 1.00 90.06 104 GLN A N 1
ATOM 847 C CA . GLN A 1 104 ? -11.300 -8.778 -1.722 1.00 90.06 104 GLN A CA 1
ATOM 848 C C . GLN A 1 104 ? -11.282 -8.215 -3.144 1.00 90.06 104 GLN A C 1
ATOM 850 O O . GLN A 1 104 ? -10.692 -8.814 -4.038 1.00 90.06 104 GLN A O 1
ATOM 855 N N . LYS A 1 105 ? -11.797 -6.996 -3.338 1.00 90.69 105 LYS A N 1
ATOM 856 C CA . LYS A 1 105 ? -11.742 -6.318 -4.637 1.00 90.69 105 LYS A CA 1
ATOM 857 C C . LYS A 1 105 ? -10.308 -6.138 -5.144 1.00 90.69 105 LYS A C 1
ATOM 859 O O . LYS A 1 105 ? -10.047 -6.338 -6.329 1.00 90.69 105 LYS A O 1
ATOM 864 N N . GLN A 1 106 ? -9.375 -5.751 -4.274 1.00 88.38 106 GLN A N 1
ATOM 865 C CA . GLN A 1 106 ? -7.964 -5.626 -4.656 1.00 88.38 106 GLN A CA 1
ATOM 866 C C . GLN A 1 106 ? -7.338 -6.981 -4.998 1.00 88.38 106 GLN A C 1
ATOM 868 O O . GLN A 1 106 ? -6.543 -7.072 -5.933 1.00 88.38 106 GLN A O 1
ATOM 873 N N . ARG A 1 107 ? -7.712 -8.037 -4.271 1.00 89.69 107 ARG A N 1
ATOM 874 C CA . ARG A 1 107 ? -7.277 -9.402 -4.558 1.00 89.69 107 ARG A CA 1
ATOM 875 C C . ARG A 1 107 ? -7.765 -9.867 -5.923 1.00 89.69 107 ARG A C 1
ATOM 877 O O . ARG A 1 107 ? -6.957 -10.362 -6.697 1.00 89.69 107 ARG A O 1
ATOM 884 N N . ASP A 1 108 ? -9.031 -9.650 -6.253 1.00 90.19 108 ASP A N 1
ATOM 885 C CA . ASP A 1 108 ? -9.592 -10.050 -7.548 1.00 90.19 108 ASP A CA 1
ATOM 886 C C . ASP A 1 108 ? -8.886 -9.329 -8.713 1.00 90.19 108 ASP A C 1
ATOM 888 O O . ASP A 1 108 ? -8.579 -9.922 -9.751 1.00 90.19 108 ASP A O 1
ATOM 892 N N . GLN A 1 109 ? -8.540 -8.051 -8.521 1.00 86.50 109 GLN A N 1
ATOM 893 C CA . GLN A 1 109 ? -7.713 -7.296 -9.469 1.00 86.50 109 GLN A CA 1
ATOM 894 C C . GLN A 1 109 ? -6.295 -7.872 -9.598 1.00 86.50 109 GLN A C 1
ATOM 896 O O . GLN A 1 109 ? -5.762 -7.955 -10.703 1.00 86.50 109 GLN A O 1
ATOM 901 N N . TYR A 1 110 ? -5.680 -8.295 -8.491 1.00 89.50 110 TYR A N 1
ATOM 902 C CA . TYR A 1 110 ? -4.372 -8.947 -8.523 1.00 89.50 110 TYR A CA 1
ATOM 903 C C . TYR A 1 110 ? -4.412 -10.293 -9.254 1.00 89.50 110 TYR A C 1
ATOM 905 O O . TYR A 1 110 ? -3.579 -10.542 -10.125 1.00 89.50 110 TYR A O 1
ATOM 913 N N . GLU A 1 111 ? -5.380 -11.144 -8.921 1.00 89.06 111 GLU A N 1
ATOM 914 C CA . GLU A 1 111 ? -5.507 -12.495 -9.473 1.00 89.06 111 GLU A CA 1
ATOM 915 C C . GLU A 1 111 ? -5.764 -12.468 -10.985 1.00 89.06 111 GLU A C 1
ATOM 917 O O . GLU A 1 111 ? -5.231 -13.300 -11.716 1.00 89.06 111 GLU A O 1
ATOM 922 N N . SER A 1 112 ? -6.532 -11.485 -11.465 1.00 86.69 112 SER A N 1
ATOM 923 C CA . SER A 1 112 ? -6.863 -11.346 -12.889 1.00 86.69 112 SER A CA 1
ATOM 924 C C . SER A 1 112 ? -5.727 -10.795 -13.754 1.00 86.69 112 SER A C 1
ATOM 926 O O . SER A 1 112 ? -5.663 -11.134 -14.933 1.00 86.69 112 SER A O 1
ATOM 928 N N . ILE A 1 113 ? -4.839 -9.958 -13.204 1.00 81.56 113 ILE A N 1
ATOM 929 C CA . ILE A 1 113 ? -3.826 -9.235 -13.998 1.00 81.56 113 ILE A CA 1
ATOM 930 C C . ILE A 1 113 ? -2.401 -9.721 -13.703 1.00 81.56 113 ILE A C 1
ATOM 932 O O . ILE A 1 113 ? -1.584 -9.854 -14.611 1.00 81.56 113 ILE A O 1
ATOM 936 N N . TYR A 1 114 ? -2.067 -9.967 -12.435 1.00 85.62 114 TYR A N 1
ATOM 937 C CA . TYR A 1 114 ? -0.674 -10.075 -11.983 1.00 85.62 114 TYR A CA 1
ATOM 938 C C . TYR A 1 114 ? -0.261 -11.472 -11.513 1.00 85.62 114 TYR A C 1
ATOM 940 O O . TYR A 1 114 ? 0.941 -11.725 -11.372 1.00 85.62 114 TYR A O 1
ATOM 948 N N . ARG A 1 115 ? -1.209 -12.389 -11.281 1.00 85.62 115 ARG A N 1
ATOM 949 C CA . ARG A 1 115 ? -0.916 -13.754 -10.810 1.00 85.62 115 ARG A CA 1
ATOM 950 C C . ARG A 1 115 ? 0.050 -14.487 -11.734 1.00 85.62 115 ARG A C 1
ATOM 952 O O . ARG A 1 115 ? 1.073 -14.997 -11.277 1.00 85.62 115 ARG A O 1
ATOM 959 N N . ASP A 1 116 ? -0.245 -14.501 -13.029 1.00 83.62 116 ASP A N 1
ATOM 960 C CA . ASP A 1 116 ? 0.525 -15.284 -13.999 1.00 83.62 116 ASP A CA 1
ATOM 961 C C . ASP A 1 116 ? 1.928 -14.687 -14.218 1.00 83.62 116 ASP A C 1
ATOM 963 O O . ASP A 1 116 ? 2.914 -15.414 -14.345 1.00 83.62 116 ASP A O 1
ATOM 967 N N . ILE A 1 117 ? 2.057 -13.362 -14.109 1.00 83.94 117 ILE A N 1
ATOM 968 C CA . ILE A 1 117 ? 3.348 -12.656 -14.129 1.00 83.94 117 ILE A CA 1
ATOM 969 C C . ILE A 1 117 ? 4.181 -13.025 -12.899 1.00 83.94 117 ILE A C 1
ATOM 971 O O . ILE A 1 117 ? 5.375 -13.316 -12.997 1.00 83.94 117 ILE A O 1
ATOM 975 N N . ARG A 1 118 ? 3.561 -13.068 -11.716 1.00 83.06 118 ARG A N 1
ATOM 976 C CA . ARG A 1 118 ? 4.232 -13.549 -10.506 1.00 83.06 118 ARG A CA 1
ATOM 977 C C . ARG A 1 118 ? 4.636 -15.010 -10.640 1.00 83.06 118 ARG A C 1
ATOM 979 O O . ARG A 1 118 ? 5.708 -15.369 -10.160 1.00 83.06 118 ARG A O 1
ATOM 986 N N . HIS A 1 119 ? 3.805 -15.864 -11.234 1.00 82.56 119 HIS A N 1
ATOM 987 C CA . HIS A 1 119 ? 4.156 -17.266 -11.464 1.00 82.56 119 HIS A CA 1
ATOM 988 C C . HIS A 1 119 ? 5.403 -17.388 -12.345 1.00 82.56 119 HIS A C 1
ATOM 990 O O . HIS A 1 119 ? 6.298 -18.148 -11.980 1.00 82.56 119 HIS A O 1
ATOM 996 N N . HIS A 1 120 ? 5.518 -16.575 -13.399 1.00 80.31 120 HIS A N 1
ATOM 997 C CA . HIS A 1 120 ? 6.724 -16.496 -14.229 1.00 80.31 120 HIS A CA 1
ATOM 998 C C . HIS A 1 120 ? 7.980 -16.096 -13.435 1.00 80.31 120 HIS A C 1
ATOM 1000 O O . HIS A 1 120 ? 9.045 -16.671 -13.629 1.00 80.31 120 HIS A O 1
ATOM 1006 N N . PHE A 1 121 ? 7.878 -15.139 -12.510 1.00 75.44 121 PHE A N 1
ATOM 1007 C CA . PHE A 1 121 ? 9.031 -14.732 -11.699 1.00 75.44 121 PHE A CA 1
ATOM 1008 C C . PHE A 1 121 ? 9.351 -15.685 -10.539 1.00 75.44 121 PHE A C 1
ATOM 1010 O O . PHE A 1 121 ? 10.509 -15.797 -10.141 1.00 75.44 121 PHE A O 1
ATOM 1017 N N . GLY A 1 122 ? 8.339 -16.327 -9.956 1.00 67.88 122 GLY A N 1
ATOM 1018 C CA . GLY A 1 122 ? 8.479 -17.190 -8.780 1.00 67.88 122 GLY A CA 1
ATOM 1019 C C . GLY A 1 122 ? 8.913 -18.616 -9.112 1.00 67.88 122 GLY A C 1
ATOM 1020 O O . GLY A 1 122 ? 9.583 -19.259 -8.307 1.00 67.88 122 GLY A O 1
ATOM 1021 N N . HIS A 1 123 ? 8.566 -19.099 -10.300 1.00 67.62 123 HIS A N 1
ATOM 1022 C CA . HIS A 1 123 ? 9.028 -20.369 -10.831 1.00 67.62 123 HIS A CA 1
ATOM 1023 C C . HIS A 1 123 ? 9.888 -20.042 -12.045 1.00 67.62 123 HIS A C 1
ATOM 1025 O O . HIS A 1 123 ? 9.382 -19.435 -12.979 1.00 67.62 123 HIS A O 1
ATOM 1031 N N . ARG A 1 124 ? 11.177 -20.420 -12.041 1.00 58.31 124 ARG A N 1
ATOM 1032 C CA . ARG A 1 124 ? 12.074 -20.328 -13.213 1.00 58.31 124 ARG A CA 1
ATOM 1033 C C . ARG A 1 124 ? 11.594 -21.271 -14.325 1.00 58.31 124 ARG A C 1
ATOM 1035 O O . ARG A 1 124 ? 12.253 -22.252 -14.655 1.00 58.31 124 ARG A O 1
ATOM 1042 N N . LEU A 1 125 ? 10.398 -21.028 -14.839 1.00 58.28 125 LEU A N 1
ATOM 1043 C CA . LEU A 1 125 ? 9.821 -21.750 -15.951 1.00 58.28 125 LEU A CA 1
ATOM 1044 C C . LEU A 1 125 ? 10.588 -21.315 -17.198 1.00 58.28 125 LEU A C 1
ATOM 1046 O O . LEU A 1 125 ? 10.798 -20.121 -17.420 1.00 58.28 125 LEU A O 1
ATOM 1050 N N . TYR A 1 126 ? 11.017 -22.287 -17.998 1.00 54.00 126 TYR A N 1
ATOM 1051 C CA . TYR A 1 126 ? 11.498 -22.036 -19.352 1.00 54.00 126 TYR A CA 1
ATOM 1052 C C . TYR A 1 126 ? 10.301 -21.585 -20.196 1.00 54.00 126 TYR A C 1
ATOM 1054 O O . TYR A 1 126 ? 9.621 -22.399 -20.812 1.00 54.00 126 TYR A O 1
ATOM 1062 N N . ILE A 1 127 ? 9.999 -20.290 -20.143 1.00 61.94 127 ILE A N 1
ATOM 1063 C CA . ILE A 1 127 ? 8.939 -19.650 -20.922 1.00 61.94 127 ILE A CA 1
ATOM 1064 C C . ILE A 1 127 ? 9.566 -19.110 -22.209 1.00 61.94 127 ILE A C 1
ATOM 1066 O O . ILE A 1 127 ? 10.654 -18.528 -22.174 1.00 61.94 127 ILE A O 1
ATOM 1070 N N . ARG A 1 128 ? 8.906 -19.308 -23.355 1.00 66.06 128 ARG A N 1
ATOM 1071 C CA . ARG A 1 128 ? 9.376 -18.745 -24.633 1.00 66.06 128 ARG A CA 1
ATOM 1072 C C . ARG A 1 128 ? 9.262 -17.220 -24.594 1.00 66.06 128 ARG A C 1
ATOM 1074 O O . ARG A 1 128 ? 8.324 -16.690 -24.008 1.00 66.06 128 ARG A O 1
ATOM 1081 N N . ASN A 1 129 ? 10.164 -16.503 -25.267 1.00 68.62 129 ASN A N 1
ATOM 1082 C CA . ASN A 1 129 ? 10.154 -15.030 -25.275 1.00 68.62 129 ASN A CA 1
ATOM 1083 C C . ASN A 1 129 ? 8.785 -14.435 -25.675 1.00 68.62 129 ASN A C 1
ATOM 1085 O O . ASN A 1 129 ? 8.341 -13.463 -25.073 1.00 68.62 129 ASN A O 1
ATOM 1089 N N . GLU A 1 130 ? 8.066 -15.070 -26.604 1.00 73.75 130 GLU A N 1
ATOM 1090 C CA . GLU A 1 130 ? 6.718 -14.657 -27.033 1.00 73.75 130 GLU A CA 1
ATOM 1091 C C . GLU A 1 130 ? 5.657 -14.744 -25.920 1.00 73.75 130 GLU A C 1
ATOM 1093 O O . GLU A 1 130 ? 4.715 -13.954 -25.868 1.00 73.75 130 GLU A O 1
ATOM 1098 N N . GLU A 1 131 ? 5.779 -15.716 -25.018 1.00 73.50 131 GLU A N 1
ATOM 1099 C CA . GLU A 1 131 ? 4.869 -15.889 -23.881 1.00 73.50 131 GLU A CA 1
ATOM 1100 C C . GLU A 1 131 ? 5.168 -14.855 -22.787 1.00 73.50 131 GLU A C 1
ATOM 1102 O O . GLU A 1 131 ? 4.243 -14.340 -22.159 1.00 73.50 131 GLU A O 1
ATOM 1107 N N . ILE A 1 132 ? 6.441 -14.477 -22.620 1.00 73.25 132 ILE A N 1
ATOM 1108 C CA . ILE A 1 132 ? 6.857 -13.366 -21.753 1.00 73.25 132 ILE A CA 1
ATOM 1109 C C . ILE A 1 132 ? 6.279 -12.050 -22.286 1.00 73.25 132 ILE A C 1
ATOM 1111 O O . ILE A 1 132 ? 5.640 -11.313 -21.537 1.00 73.25 132 ILE A O 1
ATOM 1115 N N . GLU A 1 133 ? 6.423 -11.769 -23.582 1.00 76.56 133 GLU A N 1
ATOM 1116 C CA . GLU A 1 133 ? 5.857 -10.558 -24.189 1.00 76.56 133 GLU A CA 1
ATOM 1117 C C . GLU A 1 133 ? 4.338 -10.476 -24.009 1.00 76.56 133 GLU A C 1
ATOM 1119 O O . GLU A 1 133 ? 3.820 -9.424 -23.638 1.00 76.56 133 GLU A O 1
ATOM 1124 N N . LYS A 1 134 ? 3.610 -11.586 -24.186 1.00 80.06 134 LYS A N 1
ATOM 1125 C CA . LYS A 1 134 ? 2.159 -11.632 -23.933 1.00 80.06 134 LYS A CA 1
ATOM 1126 C C . LYS A 1 134 ? 1.805 -11.313 -22.479 1.00 80.06 134 LYS A C 1
ATOM 1128 O O . LYS A 1 134 ? 0.872 -10.545 -22.251 1.00 80.06 134 LYS A O 1
ATOM 1133 N N . LEU A 1 135 ? 2.552 -11.854 -21.514 1.00 77.88 135 LEU A N 1
ATOM 1134 C CA . LEU A 1 135 ? 2.347 -11.583 -20.086 1.00 77.88 135 LEU A CA 1
ATOM 1135 C C . LEU A 1 135 ? 2.537 -10.098 -19.755 1.00 77.88 135 LEU A C 1
ATOM 1137 O O . LEU A 1 135 ? 1.725 -9.516 -19.038 1.00 77.88 135 LEU A O 1
ATOM 1141 N N . PHE A 1 136 ? 3.581 -9.467 -20.296 1.00 77.00 136 PHE A N 1
ATOM 1142 C CA . PHE A 1 136 ? 3.860 -8.056 -20.027 1.00 77.00 136 PHE A CA 1
ATOM 1143 C C . PHE A 1 136 ? 2.999 -7.089 -20.843 1.00 77.00 136 PHE A C 1
ATOM 1145 O O . PHE A 1 136 ? 2.709 -6.002 -20.351 1.00 77.00 136 PHE A O 1
ATOM 1152 N N . ASN A 1 137 ? 2.512 -7.478 -22.024 1.00 80.31 137 ASN A N 1
ATOM 1153 C CA . ASN A 1 137 ? 1.573 -6.667 -22.808 1.00 80.31 137 ASN A CA 1
ATOM 1154 C C . ASN A 1 137 ? 0.219 -6.479 -22.106 1.00 80.31 137 ASN A C 1
ATOM 1156 O O . ASN A 1 137 ? -0.461 -5.483 -22.342 1.00 80.31 137 ASN A O 1
ATOM 1160 N N . ALA A 1 138 ? -0.162 -7.400 -21.216 1.00 74.38 138 ALA A N 1
ATOM 1161 C CA . ALA A 1 138 ? -1.345 -7.250 -20.371 1.00 74.38 138 ALA A CA 1
ATOM 1162 C C . ALA A 1 138 ? -1.138 -6.251 -19.213 1.00 74.38 138 ALA A C 1
ATOM 1164 O O . ALA A 1 138 ? -2.111 -5.781 -18.618 1.00 74.38 138 ALA A O 1
ATOM 1165 N N . VAL A 1 139 ? 0.112 -5.896 -18.882 1.00 79.38 139 VAL A N 1
ATOM 1166 C CA . VAL A 1 139 ? 0.417 -4.978 -17.779 1.00 79.38 139 VAL A CA 1
ATOM 1167 C C . VAL A 1 139 ? 0.175 -3.542 -18.202 1.00 79.38 139 VAL A C 1
ATOM 1169 O O . VAL A 1 139 ? 0.901 -2.965 -19.010 1.00 79.38 139 VAL A O 1
ATOM 1172 N N . ASN A 1 140 ? -0.784 -2.905 -17.541 1.00 83.38 140 ASN A N 1
ATOM 1173 C CA . ASN A 1 140 ? -0.935 -1.464 -17.607 1.00 83.38 140 ASN A CA 1
ATOM 1174 C C . ASN A 1 140 ? -0.163 -0.804 -16.456 1.00 83.38 140 ASN A C 1
ATOM 1176 O O . ASN A 1 140 ? -0.547 -0.919 -15.292 1.00 83.38 140 ASN A O 1
ATOM 1180 N N . ILE A 1 141 ? 0.904 -0.068 -16.782 1.00 81.12 141 ILE A N 1
ATOM 1181 C CA . ILE A 1 141 ? 1.735 0.612 -15.777 1.00 81.12 141 ILE A CA 1
ATOM 1182 C C . ILE A 1 141 ? 0.944 1.604 -14.914 1.00 81.12 141 ILE A C 1
ATOM 1184 O O . ILE A 1 141 ? 1.226 1.743 -13.730 1.00 81.12 141 ILE A O 1
ATOM 1188 N N . VAL A 1 142 ? -0.090 2.243 -15.469 1.00 82.75 142 VAL A N 1
ATOM 1189 C CA . VAL A 1 142 ? -0.953 3.168 -14.722 1.00 82.75 142 VAL A CA 1
ATOM 1190 C C . VAL A 1 142 ? -1.794 2.416 -13.695 1.00 82.75 142 VAL A C 1
ATOM 1192 O O . VAL A 1 142 ? -1.993 2.906 -12.585 1.00 82.75 142 VAL A O 1
ATOM 1195 N N . GLU A 1 143 ? -2.282 1.225 -14.039 1.00 83.50 143 GLU A N 1
ATOM 1196 C CA . GLU A 1 143 ? -3.014 0.388 -13.087 1.00 83.50 143 GLU A CA 1
ATOM 1197 C C . GLU A 1 143 ? -2.086 -0.161 -12.002 1.00 83.50 143 GLU A C 1
ATOM 1199 O O . GLU A 1 143 ? -2.464 -0.153 -10.833 1.00 83.50 143 GLU A O 1
ATOM 1204 N N . LEU A 1 144 ? -0.848 -0.533 -12.344 1.00 85.38 144 LEU A N 1
ATOM 1205 C CA . LEU A 1 144 ? 0.157 -0.946 -11.362 1.00 85.38 144 LEU A CA 1
ATOM 1206 C C . LEU A 1 144 ? 0.512 0.195 -10.392 1.00 85.38 144 LEU A C 1
ATOM 1208 O O . LEU A 1 144 ? 0.559 -0.016 -9.182 1.00 85.38 144 LEU A O 1
ATOM 1212 N N . GLU A 1 145 ? 0.693 1.421 -10.894 1.00 85.06 145 GLU A N 1
ATOM 1213 C CA . GLU A 1 145 ? 0.910 2.610 -10.058 1.00 85.06 145 GLU A CA 1
ATOM 1214 C C . GLU A 1 145 ? -0.263 2.855 -9.103 1.00 85.06 145 GLU A C 1
ATOM 1216 O O . GLU A 1 145 ? -0.057 3.057 -7.904 1.00 85.06 145 GLU A O 1
ATOM 1221 N N . LYS A 1 146 ? -1.503 2.819 -9.611 1.00 84.81 146 LYS A N 1
ATOM 1222 C CA . LYS A 1 146 ? -2.708 2.954 -8.777 1.00 84.81 146 LYS A CA 1
ATOM 1223 C C . LYS A 1 146 ? -2.766 1.866 -7.713 1.00 84.81 146 LYS A C 1
ATOM 1225 O O . LYS A 1 146 ? -3.135 2.153 -6.577 1.00 84.81 146 LYS A O 1
ATOM 1230 N N . PHE A 1 147 ? -2.389 0.642 -8.067 1.00 86.00 147 PHE A N 1
ATOM 1231 C CA . PHE A 1 147 ? -2.370 -0.491 -7.158 1.00 86.00 147 PHE A CA 1
ATOM 1232 C C . PHE A 1 147 ? -1.404 -0.257 -5.990 1.00 86.00 147 PHE A C 1
ATOM 1234 O O . PHE A 1 147 ? -1.821 -0.292 -4.832 1.00 86.00 147 PHE A O 1
ATOM 1241 N N . CYS A 1 148 ? -0.151 0.101 -6.280 1.00 86.31 148 CYS A N 1
ATOM 1242 C CA . CYS A 1 148 ? 0.854 0.426 -5.264 1.00 86.31 148 CYS A CA 1
ATOM 1243 C C . CYS A 1 148 ? 0.424 1.599 -4.372 1.00 86.31 148 CYS A C 1
ATOM 1245 O O . CYS A 1 148 ? 0.557 1.549 -3.151 1.00 86.31 148 CYS A O 1
ATOM 1247 N N . VAL A 1 149 ? -0.140 2.648 -4.968 1.00 87.12 149 VAL A N 1
ATOM 1248 C CA . VAL A 1 149 ? -0.590 3.833 -4.232 1.00 87.12 149 VAL A CA 1
ATOM 1249 C C . VAL A 1 149 ? -1.801 3.534 -3.339 1.00 87.12 149 VAL A C 1
ATOM 1251 O O . VAL A 1 149 ? -1.909 4.089 -2.244 1.00 87.12 149 VAL A O 1
ATOM 1254 N N . ASN A 1 150 ? -2.695 2.637 -3.758 1.00 88.56 150 ASN A N 1
ATOM 1255 C CA . ASN A 1 150 ? -3.805 2.188 -2.920 1.00 88.56 150 ASN A CA 1
ATOM 1256 C C . ASN A 1 150 ? -3.316 1.369 -1.716 1.00 88.56 150 ASN A C 1
ATOM 1258 O O . ASN A 1 150 ? -3.830 1.572 -0.619 1.00 88.56 150 ASN A O 1
ATOM 1262 N N . LEU A 1 151 ? -2.308 0.503 -1.887 1.00 89.00 151 LEU A N 1
ATOM 1263 C CA . LEU A 1 151 ? -1.671 -0.218 -0.773 1.00 89.00 151 LEU A CA 1
ATOM 1264 C C . LEU A 1 151 ? -1.075 0.751 0.254 1.00 89.00 151 LEU A C 1
ATOM 1266 O O . LEU A 1 151 ? -1.269 0.596 1.458 1.00 89.00 151 LEU A O 1
ATOM 1270 N N . GLU A 1 152 ? -0.392 1.789 -0.225 1.00 88.12 152 GLU A N 1
ATOM 1271 C CA . GLU A 1 152 ? 0.179 2.833 0.624 1.00 88.12 152 GLU A CA 1
ATOM 1272 C C . GLU A 1 152 ? -0.909 3.638 1.357 1.00 88.12 152 GLU A C 1
ATOM 1274 O O . GLU A 1 152 ? -0.733 4.033 2.507 1.00 88.12 152 GLU A O 1
ATOM 1279 N N . ALA A 1 153 ? -2.036 3.924 0.700 1.00 89.94 153 ALA A N 1
ATOM 1280 C CA . ALA A 1 153 ? -3.161 4.634 1.311 1.00 89.94 153 ALA A CA 1
ATOM 1281 C C . ALA A 1 153 ? -3.888 3.780 2.362 1.00 89.94 153 ALA A C 1
ATOM 1283 O O . ALA A 1 153 ? -4.346 4.309 3.373 1.00 89.94 153 ALA A O 1
ATOM 1284 N N . LEU A 1 154 ? -3.969 2.471 2.137 1.00 90.88 154 LEU A N 1
ATOM 1285 C CA . LEU A 1 154 ? -4.513 1.505 3.082 1.00 90.88 154 LEU A CA 1
ATOM 1286 C C . LEU A 1 154 ? -3.628 1.374 4.326 1.00 90.88 154 LEU A C 1
ATOM 1288 O O . LEU A 1 154 ? -4.138 1.432 5.444 1.00 90.88 154 LEU A O 1
ATOM 1292 N N . TRP A 1 155 ? -2.311 1.248 4.143 1.00 90.81 155 TRP A N 1
ATOM 1293 C CA . TRP A 1 155 ? -1.366 1.259 5.259 1.00 90.81 155 TRP A CA 1
ATOM 1294 C C . TRP A 1 155 ? -1.503 2.545 6.083 1.00 90.81 155 TRP A C 1
ATOM 1296 O O . TRP A 1 155 ? -1.654 2.470 7.300 1.00 90.81 155 TRP A O 1
ATOM 1306 N N . ASP A 1 156 ? -1.563 3.709 5.425 1.00 90.44 156 ASP A N 1
ATOM 1307 C CA . ASP A 1 156 ? -1.795 4.991 6.097 1.00 90.44 156 ASP A CA 1
ATOM 1308 C C . ASP A 1 156 ? -3.098 4.999 6.898 1.00 90.44 156 ASP A C 1
ATOM 1310 O O . ASP A 1 156 ? -3.130 5.545 8.000 1.00 90.44 156 ASP A O 1
ATOM 1314 N N . ALA A 1 157 ? -4.185 4.457 6.344 1.00 92.44 157 ALA A N 1
ATOM 1315 C CA . ALA A 1 157 ? -5.484 4.429 7.006 1.00 92.44 157 ALA A CA 1
ATOM 1316 C C . ALA A 1 157 ? -5.439 3.573 8.278 1.00 92.44 157 ALA A C 1
ATOM 1318 O O . ALA A 1 157 ? -5.829 4.048 9.343 1.00 92.44 157 ALA A O 1
ATOM 1319 N N . LEU A 1 158 ? -4.884 2.360 8.192 1.00 92.06 158 LEU A N 1
ATOM 1320 C CA . LEU A 1 158 ? -4.720 1.466 9.342 1.00 92.06 158 LEU A CA 1
ATOM 1321 C C . LEU A 1 158 ? -3.785 2.066 10.396 1.00 92.06 158 LEU A C 1
ATOM 1323 O O . LEU A 1 158 ? -4.112 2.072 11.583 1.00 92.06 158 LEU A O 1
ATOM 1327 N N . TRP A 1 159 ? -2.654 2.629 9.966 1.00 92.56 159 TRP A N 1
ATOM 1328 C CA . TRP A 1 159 ? -1.692 3.280 10.852 1.00 92.56 159 TRP A CA 1
ATOM 1329 C C . TRP A 1 159 ? -2.314 4.475 11.576 1.00 92.56 159 TRP A C 1
ATOM 1331 O O . TRP A 1 159 ? -2.186 4.604 12.790 1.00 92.56 159 TRP A O 1
ATOM 1341 N N . ASN A 1 160 ? -3.037 5.338 10.856 1.00 91.44 160 ASN A N 1
ATOM 1342 C CA . ASN A 1 160 ? -3.719 6.486 11.450 1.00 91.44 160 ASN A CA 1
ATOM 1343 C C . ASN A 1 160 ? -4.862 6.072 12.381 1.00 91.44 160 ASN A C 1
ATOM 1345 O O . ASN A 1 160 ? -5.037 6.706 13.420 1.00 91.44 160 ASN A O 1
ATOM 1349 N N . GLN A 1 161 ? -5.621 5.032 12.046 1.00 92.69 161 GLN A N 1
ATOM 1350 C CA . GLN A 1 161 ? -6.681 4.542 12.918 1.00 92.69 161 GLN A CA 1
ATOM 1351 C C . GLN A 1 161 ? -6.099 3.962 14.212 1.00 92.69 161 GLN A C 1
ATOM 1353 O O . GLN A 1 161 ? -6.597 4.256 15.294 1.00 92.69 161 GLN A O 1
ATOM 1358 N N . TYR A 1 162 ? -5.007 3.202 14.128 1.00 92.69 162 TYR A N 1
ATOM 1359 C CA . TYR A 1 162 ? -4.376 2.603 15.302 1.00 92.69 162 TYR A CA 1
ATOM 1360 C C . TYR A 1 162 ? -3.615 3.626 16.165 1.00 92.69 162 TYR A C 1
ATOM 1362 O O . TYR A 1 162 ? -3.830 3.697 17.376 1.00 92.69 162 TYR A O 1
ATOM 1370 N N . HIS A 1 163 ? -2.747 4.444 15.564 1.00 89.19 163 HIS A N 1
ATOM 1371 C CA . HIS A 1 163 ? -1.869 5.360 16.305 1.00 89.19 163 HIS A CA 1
ATOM 1372 C C . HIS A 1 163 ? -2.487 6.717 16.616 1.00 89.19 163 HIS A C 1
ATOM 1374 O O . HIS A 1 163 ? -2.095 7.335 17.598 1.00 89.19 163 HIS A O 1
ATOM 1380 N N . ASN A 1 164 ? -3.426 7.190 15.794 1.00 89.31 164 ASN A N 1
ATOM 1381 C CA . ASN A 1 164 ? -4.017 8.523 15.934 1.00 89.31 164 ASN A CA 1
ATOM 1382 C C . ASN A 1 164 ? -5.530 8.474 16.193 1.00 89.31 164 ASN A C 1
ATOM 1384 O O . ASN A 1 164 ? -6.154 9.526 16.281 1.00 89.31 164 ASN A O 1
ATOM 1388 N N . GLY A 1 165 ? -6.151 7.288 16.237 1.00 89.81 165 GLY A N 1
ATOM 1389 C CA . GLY A 1 165 ? -7.602 7.175 16.395 1.00 89.81 165 GLY A CA 1
ATOM 1390 C C . GLY A 1 165 ? -8.387 7.888 15.287 1.00 89.81 165 GLY A C 1
ATOM 1391 O O . GLY A 1 165 ? -9.498 8.355 15.520 1.00 89.81 165 GLY A O 1
ATOM 1392 N N . ARG A 1 166 ? -7.787 8.069 14.102 1.00 89.25 166 ARG A N 1
ATOM 1393 C CA . ARG A 1 166 ? -8.393 8.800 12.983 1.00 89.25 166 ARG A CA 1
ATOM 1394 C C . ARG A 1 166 ? -9.070 7.830 12.032 1.00 89.25 166 ARG A C 1
ATOM 1396 O O . ARG A 1 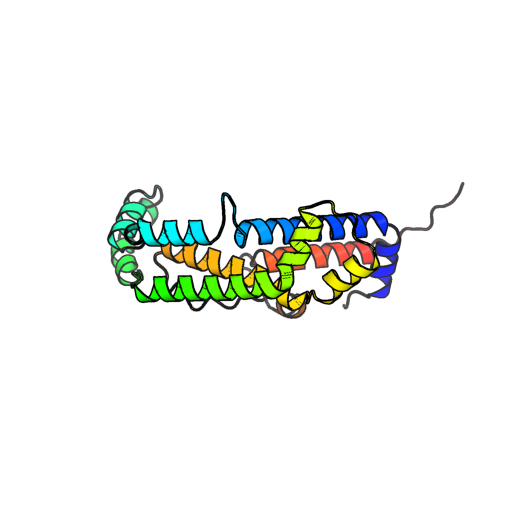166 ? -8.379 7.012 11.430 1.00 89.25 166 ARG A O 1
ATOM 1403 N N . GLY A 1 167 ? -10.354 8.049 11.790 1.00 84.62 167 GLY A N 1
ATOM 1404 C CA . GLY A 1 167 ? -11.124 7.289 10.817 1.00 84.62 167 GLY A CA 1
ATOM 1405 C C . GLY A 1 167 ? -12.124 8.148 10.041 1.00 84.62 167 GLY A C 1
ATOM 1406 O O . GLY A 1 167 ? -12.071 9.383 10.127 1.00 84.62 167 GLY A O 1
ATOM 1407 N N . PRO A 1 168 ? -13.016 7.503 9.272 1.00 87.06 168 PRO A N 1
ATOM 1408 C CA . PRO A 1 168 ? -13.057 6.053 9.014 1.00 87.06 168 PRO A CA 1
ATOM 1409 C C . PRO A 1 168 ? -11.845 5.546 8.201 1.00 87.06 168 PRO A C 1
ATOM 1411 O O . PRO A 1 168 ? -11.143 6.335 7.561 1.00 87.06 168 PRO A O 1
ATOM 1414 N N . MET A 1 169 ? -11.572 4.232 8.240 1.00 89.00 169 MET A N 1
ATOM 1415 C CA . MET A 1 169 ? -10.472 3.617 7.464 1.00 89.00 169 MET A CA 1
ATOM 1416 C C . MET A 1 169 ? -10.725 3.729 5.953 1.00 89.00 169 MET A C 1
ATOM 1418 O O . MET A 1 169 ? -9.789 3.844 5.161 1.00 89.00 169 MET A O 1
ATOM 1422 N N . LEU A 1 170 ? -12.000 3.719 5.565 1.00 89.62 170 LEU A N 1
ATOM 1423 C CA . LEU A 1 170 ? -12.478 3.898 4.202 1.00 89.62 170 LEU A CA 1
ATOM 1424 C C . LEU A 1 170 ? -13.468 5.072 4.140 1.00 89.62 170 LEU A C 1
ATOM 1426 O O . LEU A 1 170 ? -14.180 5.309 5.107 1.00 89.62 170 LEU A O 1
ATOM 1430 N N . PRO A 1 171 ? -13.552 5.809 3.018 1.00 88.94 171 PRO A N 1
ATOM 1431 C CA . PRO A 1 171 ? -12.786 5.635 1.787 1.00 88.94 171 PRO A CA 1
ATOM 1432 C C . PRO A 1 171 ? -11.318 6.056 1.938 1.00 88.94 171 PRO A C 1
ATOM 1434 O O . PRO A 1 171 ? -10.991 7.020 2.630 1.00 88.94 171 PRO A O 1
ATOM 1437 N N . LEU A 1 1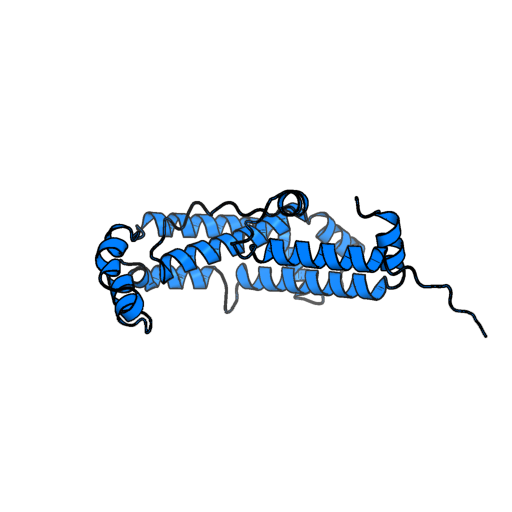72 ? -10.425 5.361 1.227 1.00 88.25 172 LEU A N 1
ATOM 1438 C CA . LEU A 1 172 ? -9.004 5.704 1.220 1.00 88.25 172 LEU A CA 1
ATOM 1439 C C . LEU A 1 172 ? -8.785 7.124 0.690 1.00 88.25 172 LEU A C 1
ATOM 1441 O O . LEU A 1 172 ? -9.360 7.541 -0.323 1.00 88.25 172 LEU A O 1
ATOM 1445 N N . LYS A 1 173 ? -7.889 7.863 1.349 1.00 83.56 173 LYS A N 1
ATOM 1446 C CA . LYS A 1 173 ? -7.481 9.188 0.880 1.00 83.56 173 LYS A CA 1
ATOM 1447 C C . LYS A 1 173 ? -6.837 9.059 -0.494 1.00 83.56 173 LYS A C 1
ATOM 1449 O O . LYS A 1 173 ? -5.874 8.318 -0.678 1.00 83.56 173 LYS A O 1
ATOM 1454 N N . ARG A 1 174 ? -7.344 9.832 -1.458 1.00 80.12 174 ARG A N 1
ATOM 1455 C CA . ARG A 1 174 ? -6.792 9.867 -2.816 1.00 80.12 174 ARG A CA 1
ATOM 1456 C C . ARG A 1 174 ? -5.351 10.364 -2.771 1.00 80.12 174 ARG A C 1
ATOM 1458 O O . ARG A 1 174 ? -5.097 11.543 -2.521 1.00 80.12 174 ARG A O 1
ATOM 1465 N N . LYS A 1 175 ? -4.416 9.471 -3.063 1.00 79.50 175 LYS A N 1
ATOM 1466 C CA . LYS A 1 175 ? -3.011 9.808 -3.268 1.00 79.50 175 LYS A CA 1
ATOM 1467 C C . LYS A 1 175 ? -2.762 10.108 -4.747 1.00 79.50 175 LYS A C 1
ATOM 1469 O O . LYS A 1 175 ? -3.396 9.551 -5.645 1.00 79.50 175 LYS A O 1
ATOM 1474 N N . ARG A 1 176 ? -1.854 11.049 -5.015 1.00 78.94 176 ARG A N 1
ATOM 1475 C CA . ARG A 1 176 ? -1.404 11.334 -6.385 1.00 78.94 176 ARG A CA 1
ATOM 1476 C C . ARG A 1 176 ? -0.541 10.157 -6.828 1.00 78.94 176 ARG A C 1
ATOM 1478 O O . ARG A 1 176 ? 0.385 9.830 -6.105 1.00 78.94 176 ARG A O 1
ATOM 1485 N N . TYR A 1 177 ? -0.831 9.559 -7.979 1.00 75.19 177 TYR A N 1
ATOM 1486 C CA . TYR A 1 177 ? -0.047 8.440 -8.519 1.00 75.19 177 TYR A CA 1
ATOM 1487 C C . TYR A 1 177 ? 0.737 8.842 -9.772 1.00 75.19 177 TYR A C 1
ATOM 1489 O O . TYR A 1 177 ? 1.926 8.575 -9.862 1.00 75.19 177 TYR A O 1
ATOM 1497 N N . SER A 1 178 ? 0.120 9.585 -10.700 1.00 77.62 178 SER A N 1
ATOM 1498 C CA . SER A 1 178 ? 0.802 9.921 -11.953 1.00 77.62 178 SER A CA 1
ATOM 1499 C C . SER A 1 178 ? 1.971 10.888 -11.724 1.00 77.62 178 SER A C 1
ATOM 1501 O O . SER A 1 178 ? 1.777 11.966 -11.139 1.00 77.62 178 SER A O 1
ATOM 1503 N N . THR A 1 179 ? 3.124 10.593 -12.323 1.00 73.81 179 THR A N 1
ATOM 1504 C CA . THR A 1 179 ? 4.315 11.460 -12.319 1.00 73.81 179 THR A CA 1
ATOM 1505 C C . THR A 1 179 ? 3.988 12.889 -12.746 1.00 73.81 179 THR A C 1
ATOM 1507 O O . THR A 1 179 ? 4.417 13.854 -12.120 1.00 73.81 179 THR A O 1
ATOM 1510 N N . ARG A 1 180 ? 3.153 13.050 -13.781 1.00 76.50 180 ARG A N 1
ATOM 1511 C CA . ARG A 1 180 ? 2.737 14.364 -14.294 1.00 76.50 180 ARG A CA 1
ATOM 1512 C C . ARG A 1 180 ? 2.034 15.203 -13.224 1.00 76.50 180 ARG A C 1
ATOM 1514 O O . ARG A 1 180 ? 2.363 16.374 -13.067 1.00 76.50 180 ARG A O 1
ATOM 1521 N N . ASN A 1 181 ? 1.071 14.630 -12.506 1.00 76.38 181 ASN A N 1
ATOM 1522 C CA . ASN A 1 181 ? 0.324 15.357 -11.474 1.00 76.38 181 ASN A CA 1
ATOM 1523 C C . ASN A 1 181 ? 1.169 15.623 -10.226 1.00 76.38 181 ASN A C 1
ATOM 1525 O O . ASN A 1 181 ? 0.990 16.652 -9.580 1.00 76.38 181 ASN A O 1
ATOM 1529 N N . ILE A 1 182 ? 2.101 14.726 -9.906 1.00 79.75 182 ILE A N 1
ATOM 1530 C CA . ILE A 1 182 ? 3.065 14.916 -8.819 1.00 79.75 182 ILE A CA 1
ATOM 1531 C C . ILE A 1 182 ? 4.000 16.089 -9.135 1.00 79.75 182 ILE A C 1
ATOM 1533 O O . ILE A 1 182 ? 4.130 16.998 -8.321 1.00 79.75 182 ILE A O 1
ATOM 1537 N N . LEU A 1 183 ? 4.562 16.133 -10.346 1.00 77.12 183 LEU A N 1
ATOM 1538 C CA . LEU A 1 183 ? 5.455 17.208 -10.789 1.00 77.12 183 LEU A CA 1
ATOM 1539 C C . LEU A 1 183 ? 4.747 18.560 -10.966 1.00 77.12 183 LEU A C 1
ATOM 1541 O O . LEU A 1 183 ? 5.369 19.601 -10.785 1.00 77.12 183 LEU A O 1
ATOM 1545 N N . LYS A 1 184 ? 3.458 18.563 -11.329 1.00 77.69 184 LYS A N 1
ATOM 1546 C CA . LYS A 1 184 ? 2.640 19.789 -11.411 1.00 77.69 184 LYS A CA 1
ATOM 1547 C C . LYS A 1 184 ? 2.191 20.301 -10.042 1.00 77.69 184 LYS A C 1
ATOM 1549 O O . LYS A 1 184 ? 1.831 21.468 -9.907 1.00 77.69 184 LYS A O 1
ATOM 1554 N N . GLY A 1 185 ? 2.134 19.423 -9.049 1.00 67.38 185 GLY A N 1
ATOM 1555 C CA . GLY A 1 185 ? 1.640 19.757 -7.730 1.00 67.38 185 GLY A CA 1
ATOM 1556 C C . GLY A 1 185 ? 2.650 20.580 -6.940 1.00 67.38 185 GLY A C 1
ATOM 1557 O O . GLY A 1 185 ? 3.803 20.186 -6.812 1.00 67.38 185 GLY A O 1
ATOM 1558 N N . LYS A 1 186 ? 2.203 21.683 -6.334 1.00 59.69 186 LYS A N 1
ATOM 1559 C CA . LYS A 1 186 ? 2.984 22.362 -5.295 1.00 59.69 186 LYS A CA 1
ATOM 1560 C C . LYS A 1 186 ? 2.979 21.483 -4.042 1.00 59.69 186 LYS A C 1
ATOM 1562 O O . LYS A 1 186 ? 1.908 21.189 -3.505 1.00 59.69 186 LYS A O 1
ATOM 1567 N N . THR A 1 187 ? 4.144 21.028 -3.600 1.00 61.38 187 THR A N 1
ATOM 1568 C CA . THR A 1 187 ? 4.334 20.532 -2.234 1.00 61.38 187 THR A CA 1
ATOM 1569 C C . THR A 1 187 ? 4.525 21.739 -1.326 1.00 61.38 187 THR A C 1
ATOM 1571 O O . THR A 1 187 ? 5.234 22.679 -1.681 1.00 61.38 187 THR A O 1
ATOM 1574 N N . SER A 1 188 ? 3.828 21.762 -0.188 1.00 56.59 188 SER A N 1
ATOM 1575 C CA . SER A 1 188 ? 4.042 22.823 0.801 1.00 56.59 188 SER A CA 1
ATOM 1576 C C . SER A 1 188 ? 5.495 22.756 1.280 1.00 56.59 188 SER A C 1
ATOM 1578 O O . SER A 1 188 ? 5.946 21.653 1.585 1.00 56.59 188 SER A O 1
ATOM 1580 N N . PRO A 1 189 ? 6.214 23.886 1.399 1.00 54.88 189 PRO A N 1
ATOM 1581 C CA . PRO A 1 189 ? 7.587 23.887 1.907 1.00 54.88 189 PRO A CA 1
ATOM 1582 C C . PRO A 1 189 ? 7.683 23.375 3.353 1.00 54.88 189 PRO A C 1
ATOM 1584 O O . PRO A 1 189 ? 8.744 22.940 3.778 1.00 54.88 189 PRO A O 1
ATOM 1587 N N . TYR A 1 190 ? 6.565 23.373 4.087 1.00 50.69 190 TYR A N 1
ATOM 1588 C CA . TYR A 1 190 ? 6.474 22.913 5.475 1.00 50.69 190 TYR A CA 1
ATOM 1589 C C . TYR A 1 190 ? 5.956 21.476 5.622 1.00 50.69 190 TYR A C 1
ATOM 1591 O O . TYR A 1 190 ? 5.684 21.033 6.735 1.00 50.69 190 TYR A O 1
ATOM 1599 N N . LYS A 1 191 ? 5.745 20.748 4.519 1.00 66.44 191 LYS A N 1
ATOM 1600 C CA . LYS A 1 191 ? 5.331 19.341 4.563 1.00 66.44 191 LYS A CA 1
ATOM 1601 C C . LYS A 1 191 ? 6.322 18.486 3.802 1.00 66.44 191 LYS A C 1
ATOM 1603 O O . LYS A 1 191 ? 6.554 18.721 2.618 1.00 66.44 191 LYS A O 1
ATOM 1608 N N . THR A 1 192 ? 6.816 17.444 4.465 1.00 68.31 192 THR A N 1
ATOM 1609 C CA . THR A 1 192 ? 7.545 16.369 3.798 1.00 68.31 192 THR A CA 1
ATOM 1610 C C . THR A 1 192 ? 6.679 15.832 2.655 1.00 68.31 192 THR A C 1
ATOM 1612 O O . THR A 1 192 ? 5.498 15.530 2.878 1.00 68.31 192 THR A O 1
ATOM 1615 N N . PRO A 1 193 ? 7.199 15.776 1.416 1.00 67.38 193 PRO A N 1
ATOM 1616 C CA . PRO A 1 193 ? 6.464 15.187 0.310 1.00 67.38 193 PRO A CA 1
ATOM 1617 C C . PRO A 1 193 ? 6.153 13.715 0.623 1.00 67.38 193 PRO A C 1
ATOM 1619 O O . PRO A 1 193 ? 6.940 13.061 1.308 1.00 67.38 193 PRO A O 1
ATOM 1622 N N . PRO A 1 194 ? 5.024 13.171 0.137 1.00 70.56 194 PRO A N 1
ATOM 1623 C CA . PRO A 1 194 ? 4.788 11.735 0.234 1.00 70.56 194 PRO A CA 1
ATOM 1624 C C . PRO A 1 194 ? 5.927 10.981 -0.470 1.00 70.56 194 PRO A C 1
ATOM 1626 O O . PRO A 1 194 ? 6.511 11.497 -1.428 1.00 70.56 194 PRO A O 1
ATOM 1629 N N . SER A 1 195 ? 6.247 9.778 0.008 1.00 73.00 195 SER A N 1
ATOM 1630 C CA . SER A 1 195 ? 7.411 8.992 -0.436 1.00 73.00 195 SER A CA 1
ATOM 1631 C C . SER A 1 195 ? 7.461 8.841 -1.960 1.00 73.00 195 SER A C 1
ATOM 1633 O O . SER A 1 195 ? 8.489 9.087 -2.589 1.00 73.00 195 SER A O 1
ATOM 1635 N N . ASN A 1 196 ? 6.318 8.561 -2.584 1.00 73.56 196 ASN A N 1
ATOM 1636 C CA . ASN A 1 196 ? 6.198 8.453 -4.033 1.00 73.56 196 ASN A CA 1
ATOM 1637 C C . ASN A 1 196 ? 6.551 9.754 -4.783 1.00 73.56 196 ASN A C 1
ATOM 1639 O O . ASN A 1 196 ? 7.159 9.711 -5.852 1.00 73.56 196 ASN A O 1
ATOM 1643 N N . ALA A 1 197 ? 6.222 10.920 -4.222 1.00 78.12 197 ALA A N 1
ATOM 1644 C CA . ALA A 1 197 ? 6.609 12.206 -4.783 1.00 78.12 197 ALA A CA 1
ATOM 1645 C C . ALA A 1 197 ? 8.103 12.477 -4.603 1.00 78.12 197 ALA A C 1
ATOM 1647 O O . ALA A 1 197 ? 8.735 12.989 -5.526 1.00 78.12 197 ALA A O 1
AT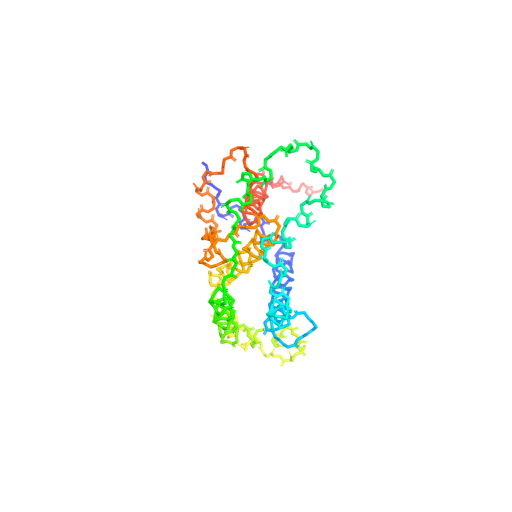OM 1648 N N . GLN A 1 198 ? 8.672 12.087 -3.460 1.00 80.19 198 GLN A N 1
ATOM 1649 C CA . GLN A 1 198 ? 10.104 12.206 -3.204 1.00 80.19 198 GLN A CA 1
ATOM 1650 C C . GLN A 1 198 ? 10.927 11.439 -4.247 1.00 80.19 198 GLN A C 1
ATOM 1652 O O . GLN A 1 198 ? 11.778 12.047 -4.898 1.00 80.19 198 GLN A O 1
ATOM 1657 N N . TYR A 1 199 ? 10.608 10.165 -4.505 1.00 79.56 199 TYR A N 1
ATOM 1658 C CA . TYR A 1 199 ? 11.303 9.372 -5.528 1.00 79.56 199 TYR A CA 1
ATOM 1659 C C . TYR A 1 199 ? 11.211 10.002 -6.922 1.00 79.56 199 TYR A C 1
ATOM 1661 O O . TYR A 1 199 ? 12.177 9.994 -7.683 1.00 79.56 199 TYR A O 1
ATOM 1669 N N . ILE A 1 200 ? 10.068 10.605 -7.259 1.00 81.19 200 ILE A N 1
ATOM 1670 C CA . ILE A 1 200 ? 9.887 11.303 -8.537 1.00 81.19 200 ILE A CA 1
ATOM 1671 C C . ILE A 1 200 ? 10.746 12.571 -8.620 1.00 81.19 200 ILE A C 1
ATOM 1673 O O . ILE A 1 200 ? 11.318 12.850 -9.677 1.00 81.19 200 ILE A O 1
ATOM 1677 N N . TYR A 1 201 ? 10.861 13.344 -7.539 1.00 82.25 201 TYR A N 1
ATOM 1678 C CA . TYR A 1 201 ? 11.720 14.531 -7.508 1.00 82.25 201 TYR A CA 1
ATOM 1679 C C . TYR A 1 201 ? 13.208 14.168 -7.573 1.00 82.25 201 TYR A C 1
ATOM 1681 O O . TYR A 1 201 ? 13.970 14.828 -8.289 1.00 82.25 201 TYR A O 1
ATOM 1689 N N . GLU A 1 202 ? 13.618 13.100 -6.893 1.00 82.12 202 GLU A N 1
ATOM 1690 C CA . GLU A 1 202 ? 14.980 12.563 -6.960 1.00 82.12 202 GLU A CA 1
ATOM 1691 C C . GLU A 1 202 ? 15.301 12.057 -8.371 1.00 82.12 202 GLU A C 1
ATOM 1693 O O . GLU A 1 202 ? 16.306 12.468 -8.955 1.00 82.12 202 GLU A O 1
ATOM 1698 N N . ALA A 1 203 ? 14.399 11.286 -8.987 1.00 81.94 203 ALA A N 1
ATOM 1699 C CA . ALA A 1 203 ? 14.537 10.845 -10.373 1.00 81.94 203 ALA A CA 1
ATOM 1700 C C . ALA A 1 203 ? 14.635 12.037 -11.338 1.00 81.94 203 ALA A C 1
ATOM 1702 O O . ALA A 1 203 ? 15.519 12.079 -12.192 1.00 81.94 203 ALA A O 1
ATOM 1703 N N . GLN A 1 204 ? 13.791 13.063 -11.180 1.00 81.12 204 GLN A N 1
ATOM 1704 C CA . GLN A 1 204 ? 13.872 14.273 -12.002 1.00 81.12 204 GLN A CA 1
ATOM 1705 C C . GLN A 1 204 ? 15.217 14.998 -11.832 1.00 81.12 204 GLN A C 1
ATOM 1707 O O . GLN A 1 204 ? 15.748 15.558 -12.793 1.00 81.12 204 GLN A O 1
ATOM 1712 N N . THR A 1 205 ? 15.768 15.000 -10.620 1.00 82.06 205 THR A N 1
ATOM 1713 C CA . THR A 1 205 ? 17.076 15.594 -10.324 1.00 82.06 205 THR A CA 1
ATOM 1714 C C . THR A 1 205 ? 18.196 14.810 -11.000 1.00 82.06 205 THR A C 1
ATOM 1716 O O . THR A 1 205 ? 19.015 15.415 -11.693 1.00 82.06 205 THR A O 1
ATOM 1719 N N . ALA A 1 206 ? 18.177 13.479 -10.906 1.00 78.44 206 ALA A N 1
ATOM 1720 C CA . ALA A 1 206 ? 19.129 12.607 -11.590 1.00 78.44 206 ALA A CA 1
ATOM 1721 C C . ALA A 1 206 ? 19.089 12.801 -13.117 1.00 78.44 206 ALA A C 1
ATOM 1723 O O . ALA A 1 206 ? 20.129 12.980 -13.749 1.00 78.44 206 ALA A O 1
ATOM 1724 N N . LEU A 1 207 ? 17.896 12.878 -13.716 1.00 80.50 207 LEU A N 1
ATOM 1725 C CA . LEU A 1 207 ? 17.742 13.116 -15.158 1.00 80.50 207 LEU A CA 1
ATOM 1726 C C . LEU A 1 207 ? 18.319 14.473 -15.592 1.00 80.50 207 LEU A C 1
ATOM 1728 O O . LEU A 1 207 ? 18.973 14.564 -16.630 1.00 80.50 207 LEU A O 1
ATOM 1732 N N . LYS A 1 208 ? 18.141 15.526 -14.783 1.00 80.00 208 LYS A N 1
ATOM 1733 C CA . LYS A 1 208 ? 18.756 16.842 -15.037 1.00 80.00 208 LYS A CA 1
ATOM 1734 C C . LYS A 1 208 ? 20.281 16.796 -14.936 1.00 80.00 208 LYS A C 1
ATOM 1736 O O . LYS A 1 208 ? 20.955 17.521 -15.665 1.00 80.00 208 LYS A O 1
ATOM 1741 N N . MET A 1 209 ? 20.833 15.990 -14.028 1.00 78.31 209 MET A N 1
ATOM 1742 C CA . MET A 1 209 ? 22.282 15.793 -13.923 1.00 78.31 209 MET A CA 1
ATOM 1743 C C . MET A 1 209 ? 22.830 15.081 -15.165 1.00 78.31 209 MET A C 1
ATOM 1745 O O . MET A 1 209 ? 23.830 15.528 -15.721 1.00 78.31 209 MET A O 1
ATOM 1749 N N . LEU A 1 210 ? 22.134 14.048 -15.650 1.00 74.88 210 LEU A N 1
ATOM 1750 C CA . LEU A 1 210 ? 22.498 13.327 -16.874 1.00 74.88 210 LEU A CA 1
ATOM 1751 C C . LEU A 1 210 ? 22.469 14.228 -18.117 1.00 74.88 210 LEU A C 1
ATOM 1753 O O . LEU A 1 210 ? 23.392 14.180 -18.925 1.00 74.88 210 LEU A O 1
ATOM 1757 N N . GLU A 1 211 ? 21.469 15.104 -18.244 1.00 72.69 211 GLU A N 1
ATOM 1758 C CA . GLU A 1 211 ? 21.378 16.058 -19.360 1.00 72.69 211 GLU A CA 1
ATOM 1759 C C . GLU A 1 211 ? 22.526 17.088 -19.351 1.00 72.69 211 GLU A C 1
ATOM 1761 O O . GLU A 1 211 ? 23.044 17.468 -20.405 1.00 72.69 211 GLU A O 1
ATOM 1766 N N . LYS A 1 212 ? 22.963 17.523 -18.160 1.00 70.56 212 LYS A N 1
ATOM 1767 C CA . LYS A 1 212 ? 24.096 18.451 -17.993 1.00 70.56 212 LYS A CA 1
ATOM 1768 C C . LYS A 1 212 ? 25.455 17.773 -18.190 1.00 70.56 212 LYS A C 1
ATOM 1770 O O . LYS A 1 212 ? 26.405 18.428 -18.613 1.00 70.56 212 LYS A O 1
ATOM 1775 N N . GLY A 1 213 ? 25.549 16.474 -17.918 1.00 63.56 213 GLY A N 1
ATOM 1776 C CA . GLY A 1 213 ? 26.762 15.663 -18.012 1.00 63.56 213 GLY A CA 1
ATOM 1777 C C . GLY A 1 213 ? 27.164 15.255 -19.433 1.00 63.56 213 GLY A C 1
ATOM 1778 O O . GLY A 1 213 ? 27.529 14.100 -19.641 1.00 63.56 213 GLY A O 1
ATOM 1779 N N . LYS A 1 214 ? 27.130 16.159 -20.428 1.00 53.19 214 LYS A N 1
ATOM 1780 C CA . LYS A 1 214 ? 27.754 15.887 -21.739 1.00 53.19 214 LYS A CA 1
ATOM 1781 C C . LYS A 1 214 ? 29.258 15.633 -21.523 1.00 53.19 214 LYS A C 1
ATOM 1783 O O . LYS A 1 214 ? 29.957 16.564 -21.121 1.00 53.19 214 LYS A O 1
ATOM 1788 N N . PRO A 1 215 ? 29.803 14.433 -21.790 1.00 48.81 215 PRO A N 1
ATOM 1789 C CA . PRO A 1 215 ? 31.236 14.222 -21.681 1.00 48.81 215 PRO A CA 1
ATOM 1790 C C . PRO A 1 215 ? 31.940 14.993 -22.800 1.00 48.81 215 PRO A C 1
ATOM 1792 O O . PRO A 1 215 ? 31.522 14.955 -23.961 1.00 48.81 215 PRO A O 1
ATOM 1795 N N . LYS A 1 216 ? 33.044 15.669 -22.464 1.00 48.41 216 LYS A N 1
ATOM 1796 C CA . LYS A 1 216 ? 34.051 16.028 -23.468 1.00 48.41 216 LYS A CA 1
ATOM 1797 C C . LYS A 1 216 ? 34.517 14.720 -24.114 1.00 48.41 216 LYS A C 1
ATOM 1799 O O . LYS A 1 216 ? 34.829 13.777 -23.388 1.00 48.41 216 LYS A O 1
ATOM 1804 N N . LYS A 1 217 ? 34.531 14.659 -25.454 1.00 36.81 217 LYS A N 1
ATOM 1805 C CA . LYS A 1 217 ? 35.071 13.512 -26.204 1.00 36.81 217 LYS A CA 1
ATOM 1806 C C . LYS A 1 217 ? 36.409 13.093 -25.574 1.00 36.81 217 LYS A C 1
ATOM 1808 O O . LYS A 1 217 ? 37.241 13.980 -25.354 1.00 36.81 217 LYS A O 1
ATOM 1813 N N . PRO A 1 218 ? 36.632 11.802 -25.279 1.00 41.34 218 PRO A N 1
ATOM 1814 C CA . PRO A 1 218 ? 37.939 11.363 -24.826 1.00 41.34 218 PRO A CA 1
ATOM 1815 C C . PRO A 1 218 ? 38.946 11.697 -25.928 1.00 41.34 218 PRO A C 1
ATOM 1817 O O . PRO A 1 218 ? 38.755 11.329 -27.088 1.00 41.34 218 PRO A O 1
ATOM 1820 N N . LYS A 1 219 ? 39.990 12.457 -25.581 1.00 39.38 219 LYS A N 1
ATOM 1821 C CA . LYS A 1 219 ? 41.167 12.567 -26.439 1.00 39.38 219 LYS A CA 1
ATOM 1822 C C . LYS A 1 219 ? 41.841 11.203 -26.386 1.00 39.38 219 LYS A C 1
ATOM 1824 O O . LYS A 1 219 ? 42.479 10.886 -25.387 1.00 39.38 219 LYS A O 1
ATOM 1829 N N . LEU A 1 220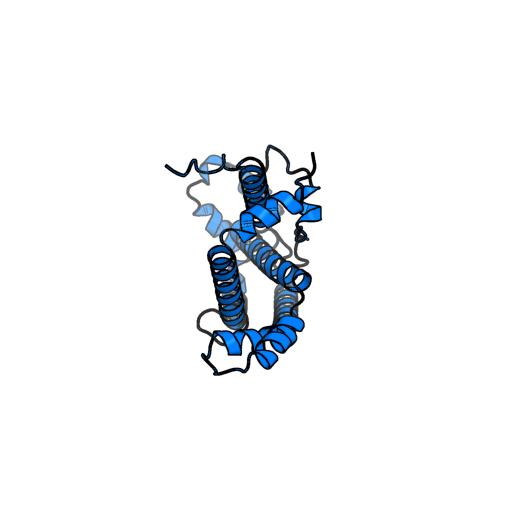 ? 41.629 10.400 -27.424 1.00 39.66 220 LEU A N 1
ATOM 1830 C CA . LEU A 1 220 ? 42.486 9.257 -27.704 1.00 39.66 220 LEU A CA 1
ATOM 1831 C C . LEU A 1 220 ? 43.915 9.807 -27.822 1.00 39.66 220 LEU A C 1
ATOM 1833 O O . LEU A 1 220 ? 44.150 10.733 -28.602 1.00 39.66 220 LEU A O 1
ATOM 1837 N N . ARG A 1 221 ? 44.798 9.334 -26.942 1.00 43.59 221 ARG A N 1
ATOM 1838 C CA . ARG A 1 221 ? 46.247 9.464 -27.093 1.00 43.59 221 ARG A CA 1
ATOM 1839 C C . ARG A 1 221 ? 46.740 8.266 -27.879 1.00 43.59 221 ARG A C 1
ATOM 1841 O O . ARG A 1 221 ? 46.190 7.172 -27.625 1.00 43.59 221 ARG A O 1
#

Foldseek 3Di:
DDQDPVLLVVLCVVCVVVVVVVVVVVLLVLLLVLCCAQPDHPHYPVVVLVVCVVPLVLLALVVQVVVLVVDPCNVVCPPVSVVLSVVQARDDPVLSVVVVVVSVVLSVVCVVQRPVVSVVSVDVDPDPPVVVCVNCVSDDVQVSLVSVVVVVQLVVLVCCSNNRSDDDSPPGDDDDRDLVVLVVDDDDPPDDDPPNSVVSVVVVVVSVVSSVPPDDPPPDD

Sequence (221 aa):
MGITRKGVLEAMDRTPTFWNTVLSSLQHSTFITLGRIFGTGRHDFNKLLRSIQDNKVMFTKAAFSERWENNPDKGQLGNYLQTYLKHVYEPSQQDFDDLVAHFQKQRDQYESIYRDIRHHFGHRLYIRNEEIEKLFNAVNIVELEKFCVNLEALWDALWNQYHNGRGPMLPLKRKRYSTRNILKGKTSPYKTPPSNAQYIYEAQTALKMLEKGKPKKPKLR

pLDDT: mean 80.38, std 12.42, range [36.0, 94.25]

Radius of gyration: 22.95 Å; chains: 1; bounding box: 66×47×57 Å

Secondary structure (DSSP, 8-state):
----HHHHHHHHTTSHHHHHHHHHHHHHHHHHHHHHHHSSSSS-HHHHHHHHHHTGGGGSHHHHHHHHHT-GGGGGTTTHHHHHHTT-----HHHHHHHHHHHHHHHHHHHHHTHHHHHHHHS-----HHHHHHHHHT--HHHHHHHHHHHHHHHHHHHHHHHH----S-SPP----SHHHHHHSPPPTTSPPPHHHHHHHHHHHHHHHHHH---------